Protein AF-A0A1W4XBX2-F1 (afdb_monomer_lite)

pLDDT: mean 80.45, std 12.52, range [39.44, 94.38]

Sequence (237 aa):
MTKNTGRGVALSKVYEGAVQSAMLCGAPIWGEGCKVKQGRSLLSAQRILAVKAAAAYRTVSTDAAVVLGRILPFDLLLQETAKRYRLLASRPRDNEINDVQLGNRQIERRFIMEDRTHPADLDNFRFHNWVRDAFEIVYYTDGSRQEDGRYHGETELHRVKFTLADNSSIFQCELVALRQALTHLQGQIGIITECSIVTDSLSVLSALRNMKQPTALQHETWELAVSLATQVNLRFH

Secondary structure (DSSP, 8-state):
-----HHHHHHHHHIIIIIHHHHHTTHHHHSTT--HHHHHHHHHHHHHHHHHHTT--TTS-HHHHHHHHTPPPHHHHHHHHHHHHHHHHS-SS--EETTEEPPTTSS-PBP--SS---TTTS----B-S-GGG--SSEEEE---SSS------S--S--------TT--HHHHHHHHHHHHHHHHHTTBTTBSEEEEEE--HHHHHHHT-TTS-BHHHHHHHHHHHHHHTTSEEEE-

Radius of gyration: 24.55 Å; chains: 1; bounding box: 48×41×66 Å

Foldseek 3Di:
DDPQPVQLVVLLVCCVPPVLCVLQVCLLPCVVVQDPVNLVVSLVVLQVSLCRSLVHDPPDDSVVSCVSSVHDRSNVSSVVSNLVCCCAPHDPPDCADPNDRDDPPPDFHKDDPPDPQDLVNLPQADADPDCPPWDPAEAEFAFDPDPDDDDDDDDDPDDDDDDDDNPDDSLRRRLVSLLVSLVVVVVCQVPAQEGEYEYPPPVLSVQLSDVPTHTPSSVVSNVSVVVVVVRHVYHYD

Structure (mmCIF, N/CA/C/O backbone):
data_AF-A0A1W4XBX2-F1
#
_entry.id   AF-A0A1W4XBX2-F1
#
loop_
_atom_site.group_PDB
_atom_site.id
_atom_site.type_symbol
_atom_site.label_atom_id
_atom_site.label_alt_id
_atom_site.label_comp_id
_atom_site.label_asym_id
_atom_site.label_entity_id
_atom_site.label_seq_id
_atom_site.pdbx_PDB_ins_code
_atom_site.Cartn_x
_atom_site.Cartn_y
_atom_site.Cartn_z
_atom_site.occupancy
_atom_site.B_iso_or_equiv
_atom_site.auth_seq_id
_atom_site.auth_comp_id
_atom_site.auth_asym_id
_atom_site.auth_atom_id
_atom_site.pdbx_PDB_model_num
ATOM 1 N N . MET A 1 1 ? 15.732 -23.305 -31.608 1.00 39.44 1 MET A N 1
ATOM 2 C CA . MET A 1 1 ? 15.475 -23.028 -30.177 1.00 39.44 1 MET A CA 1
ATOM 3 C C . MET A 1 1 ? 16.784 -23.162 -29.413 1.00 39.44 1 MET A C 1
ATOM 5 O O . MET A 1 1 ? 17.188 -24.269 -29.081 1.00 39.44 1 MET A O 1
ATOM 9 N N . THR A 1 2 ? 17.517 -22.068 -29.219 1.00 46.22 2 THR A N 1
ATOM 10 C CA . THR A 1 2 ? 18.761 -22.070 -28.438 1.00 46.22 2 THR A CA 1
ATOM 11 C C . THR A 1 2 ? 18.421 -22.074 -26.948 1.00 46.22 2 THR A C 1
ATOM 13 O O . THR A 1 2 ? 17.618 -21.270 -26.481 1.00 46.22 2 THR A O 1
ATOM 16 N N . LYS A 1 3 ? 19.000 -23.027 -26.206 1.00 49.62 3 LYS A N 1
ATOM 17 C CA . LYS A 1 3 ? 18.894 -23.124 -24.744 1.00 49.62 3 LYS A CA 1
ATOM 18 C C . LYS A 1 3 ? 19.294 -21.779 -24.134 1.00 49.62 3 LYS A C 1
ATOM 20 O O . LYS A 1 3 ? 20.424 -21.336 -24.329 1.00 49.62 3 LYS A O 1
ATOM 25 N N . ASN A 1 4 ? 18.381 -21.148 -23.399 1.00 52.28 4 ASN A N 1
ATOM 26 C CA . ASN A 1 4 ? 18.675 -19.942 -22.636 1.00 52.28 4 ASN A CA 1
ATOM 27 C C . ASN A 1 4 ? 19.671 -20.326 -21.528 1.00 52.28 4 ASN A C 1
ATOM 29 O O . ASN A 1 4 ? 19.305 -20.925 -20.520 1.00 52.28 4 ASN A O 1
ATOM 33 N N . THR A 1 5 ? 20.960 -20.124 -21.793 1.00 63.12 5 THR A N 1
ATOM 34 C CA . THR A 1 5 ? 22.048 -20.475 -20.872 1.00 63.12 5 THR A CA 1
ATOM 35 C C . THR A 1 5 ? 21.906 -19.662 -19.583 1.00 63.12 5 THR A C 1
ATOM 37 O O . THR A 1 5 ? 21.504 -18.501 -19.631 1.00 63.12 5 THR A O 1
ATOM 40 N N . GLY A 1 6 ? 22.258 -20.224 -18.418 1.00 76.00 6 GLY A N 1
ATOM 41 C CA . GLY A 1 6 ? 22.136 -19.529 -17.121 1.00 76.00 6 GLY A CA 1
ATOM 42 C C . GLY A 1 6 ? 22.798 -18.139 -17.077 1.00 76.00 6 GLY A C 1
ATOM 43 O O . GLY A 1 6 ? 22.383 -17.272 -16.312 1.00 76.00 6 GLY A O 1
ATOM 44 N N . ARG A 1 7 ? 23.762 -17.886 -17.972 1.00 80.69 7 ARG A N 1
ATOM 45 C CA . ARG A 1 7 ? 24.393 -16.580 -18.198 1.00 80.69 7 ARG A CA 1
ATOM 46 C C . ARG A 1 7 ? 23.424 -15.506 -18.710 1.00 80.69 7 ARG A C 1
ATOM 48 O O . ARG A 1 7 ? 23.522 -14.367 -18.264 1.00 80.69 7 ARG A O 1
ATOM 55 N N . GLY A 1 8 ? 22.515 -15.842 -19.626 1.00 83.50 8 GLY A N 1
ATOM 56 C CA . GLY A 1 8 ? 21.529 -14.898 -20.166 1.00 83.50 8 GLY A CA 1
ATOM 57 C C . GLY A 1 8 ? 20.546 -14.433 -19.092 1.00 83.50 8 GLY A C 1
ATOM 58 O O . GLY A 1 8 ? 20.329 -13.236 -18.917 1.00 83.50 8 GLY A O 1
ATOM 59 N N . VAL A 1 9 ? 20.059 -15.377 -18.281 1.00 85.00 9 VAL A N 1
ATOM 60 C CA . VAL A 1 9 ? 19.177 -15.100 -17.135 1.00 85.00 9 VAL A CA 1
ATOM 61 C C . VAL A 1 9 ? 19.877 -14.234 -16.084 1.00 85.00 9 VAL A C 1
ATOM 63 O O . VAL A 1 9 ? 19.290 -13.274 -15.590 1.00 85.00 9 VAL A O 1
ATOM 66 N N . ALA A 1 10 ? 21.141 -14.529 -15.762 1.00 87.50 10 ALA A N 1
ATOM 67 C CA . ALA A 1 10 ? 21.919 -13.714 -14.830 1.00 87.50 10 ALA A CA 1
ATOM 68 C C . ALA A 1 10 ? 22.100 -12.272 -15.336 1.00 87.50 10 ALA A C 1
ATOM 70 O O . ALA A 1 10 ? 21.962 -11.329 -14.562 1.00 87.50 10 ALA A O 1
ATOM 71 N N . LEU A 1 11 ? 22.356 -12.088 -16.635 1.00 87.12 11 LEU A N 1
ATOM 72 C CA . LEU A 1 11 ? 22.487 -10.760 -17.238 1.00 87.12 11 LEU A CA 1
ATOM 73 C C . LEU A 1 11 ? 21.173 -9.972 -17.227 1.00 87.12 11 LEU A C 1
ATOM 75 O O . LEU A 1 11 ? 21.218 -8.781 -16.929 1.00 87.12 11 LEU A O 1
ATOM 79 N N . SER A 1 12 ? 20.028 -10.614 -17.493 1.00 85.69 12 SER A N 1
ATOM 80 C CA . SER A 1 12 ? 18.712 -9.962 -17.365 1.00 85.69 12 SER A CA 1
ATOM 81 C C . SER A 1 12 ? 18.482 -9.481 -15.936 1.00 85.69 12 SER A C 1
ATOM 83 O O . SER A 1 12 ? 18.167 -8.317 -15.720 1.00 85.69 12 SER A O 1
ATOM 85 N N . LYS A 1 13 ? 18.778 -10.326 -14.939 1.00 87.81 13 LYS A N 1
ATOM 86 C CA . LYS A 1 13 ? 18.652 -9.949 -13.524 1.00 87.81 13 LYS A CA 1
ATOM 87 C C . LYS A 1 13 ? 19.566 -8.789 -13.126 1.00 87.81 13 LYS A C 1
ATOM 89 O O . LYS A 1 13 ? 19.147 -7.909 -12.381 1.00 87.81 13 LYS A O 1
ATOM 94 N N . VAL A 1 14 ? 20.810 -8.764 -13.611 1.00 87.81 14 VAL A N 1
ATOM 95 C CA . VAL A 1 14 ? 21.733 -7.639 -13.368 1.00 87.81 14 VAL A CA 1
ATOM 96 C C . VAL A 1 14 ? 21.230 -6.364 -14.047 1.00 87.81 14 VAL A C 1
ATOM 98 O O . VAL A 1 14 ? 21.327 -5.280 -13.468 1.00 87.81 14 VAL A O 1
ATOM 101 N N . TYR A 1 15 ? 20.678 -6.486 -15.257 1.00 88.62 15 TYR A N 1
ATOM 102 C CA . TYR A 1 15 ? 20.057 -5.364 -15.947 1.00 88.62 15 TYR A CA 1
ATOM 103 C C . TYR A 1 15 ? 18.885 -4.800 -15.136 1.00 88.62 15 TYR A C 1
ATOM 105 O O . TYR A 1 15 ? 18.911 -3.619 -14.803 1.00 88.62 15 TYR A O 1
ATOM 113 N N . GLU A 1 16 ? 17.925 -5.640 -14.754 1.00 87.06 16 GLU A N 1
ATOM 114 C CA . GLU A 1 16 ? 16.735 -5.257 -13.984 1.00 87.06 16 GLU A CA 1
ATOM 115 C C . GLU A 1 16 ? 17.092 -4.662 -12.611 1.00 87.06 16 GLU A C 1
ATOM 117 O O . GLU A 1 16 ? 16.542 -3.639 -12.209 1.00 87.06 16 GLU A O 1
ATOM 122 N N . GLY A 1 17 ? 18.043 -5.265 -11.892 1.00 86.38 17 GLY A N 1
ATOM 123 C CA . GLY A 1 17 ? 18.383 -4.847 -10.531 1.00 86.38 17 GLY A CA 1
ATOM 124 C C . GLY A 1 17 ? 19.233 -3.577 -10.451 1.00 86.38 17 GLY A C 1
ATOM 125 O O . GLY A 1 17 ? 18.988 -2.724 -9.601 1.00 86.38 17 GLY A O 1
ATOM 126 N N . ALA A 1 18 ? 20.243 -3.438 -11.315 1.00 88.00 18 ALA A N 1
ATOM 127 C CA . ALA A 1 18 ? 21.237 -2.366 -11.196 1.00 88.00 18 ALA A CA 1
ATOM 128 C C . ALA A 1 18 ? 21.132 -1.331 -12.318 1.00 88.00 18 ALA A C 1
ATOM 130 O O . ALA A 1 18 ? 21.044 -0.131 -12.059 1.00 88.00 18 ALA A O 1
ATOM 131 N N . VAL A 1 19 ? 21.141 -1.787 -13.573 1.00 87.19 19 VAL A N 1
ATOM 132 C CA . VAL A 1 19 ? 21.216 -0.888 -14.735 1.00 87.19 19 VAL A CA 1
ATOM 133 C C . VAL A 1 19 ? 19.910 -0.123 -14.907 1.00 87.19 19 VAL A C 1
ATOM 135 O O . VAL A 1 19 ? 19.926 1.096 -15.042 1.00 87.19 19 VAL A O 1
ATOM 138 N N . GLN A 1 20 ? 18.782 -0.825 -14.847 1.00 89.50 20 GLN A N 1
ATOM 139 C CA . GLN A 1 20 ? 17.451 -0.243 -14.931 1.00 89.50 20 GLN A CA 1
ATOM 140 C C . GLN A 1 20 ? 17.209 0.744 -13.783 1.00 89.50 20 GLN A C 1
ATOM 142 O O . GLN A 1 20 ? 16.770 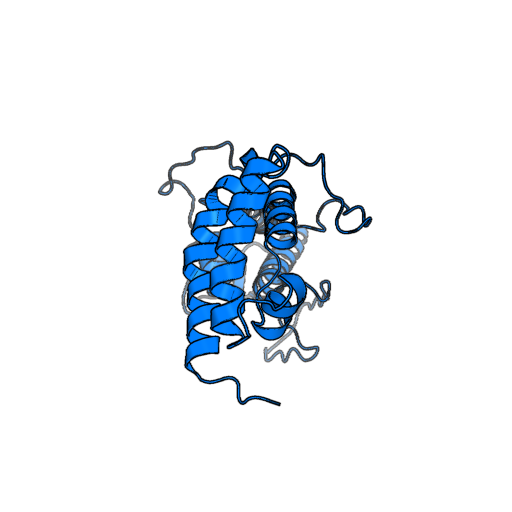1.862 -14.033 1.00 89.50 20 GLN A O 1
ATOM 147 N N . SER A 1 21 ? 17.568 0.383 -12.547 1.00 87.00 21 SER A N 1
ATOM 148 C CA . SER A 1 21 ? 17.471 1.282 -11.387 1.00 87.00 21 SER A CA 1
ATOM 149 C C . SER A 1 21 ? 18.270 2.579 -11.591 1.00 87.00 21 SER A C 1
ATOM 151 O O . SER A 1 21 ? 17.737 3.677 -11.422 1.00 87.00 21 SER A O 1
ATOM 153 N N . ALA A 1 22 ? 19.520 2.475 -12.058 1.00 86.88 22 ALA A N 1
ATOM 154 C CA . ALA A 1 22 ? 20.357 3.639 -12.349 1.00 86.88 22 ALA A CA 1
ATOM 155 C C . ALA A 1 22 ? 19.804 4.497 -13.498 1.00 86.88 22 ALA A C 1
ATOM 157 O O . ALA A 1 22 ? 19.839 5.723 -13.426 1.00 86.88 22 ALA A O 1
ATOM 158 N N . MET A 1 23 ? 19.274 3.867 -14.551 1.00 86.06 23 MET A N 1
ATOM 159 C CA . MET A 1 23 ? 18.678 4.582 -15.679 1.00 86.06 23 MET A CA 1
ATOM 160 C C . MET A 1 23 ? 17.366 5.278 -15.309 1.00 86.06 23 MET A C 1
ATOM 162 O O . MET A 1 23 ? 17.057 6.292 -15.919 1.00 86.06 23 MET A O 1
ATOM 166 N N . LEU A 1 24 ? 16.595 4.755 -14.350 1.00 89.00 24 LEU A N 1
ATOM 167 C CA . LEU A 1 24 ? 15.251 5.241 -14.008 1.00 89.00 24 LEU A CA 1
ATOM 168 C C . LEU A 1 24 ? 15.195 6.113 -12.747 1.00 89.00 24 LEU A C 1
ATOM 170 O O . LEU A 1 24 ? 14.130 6.638 -12.430 1.00 89.00 24 LEU A O 1
ATOM 174 N N . CYS A 1 25 ? 16.306 6.322 -12.037 1.00 85.19 25 CYS A N 1
ATOM 175 C CA . CYS A 1 25 ? 16.315 7.026 -10.746 1.00 85.19 25 CYS A CA 1
ATOM 176 C C . CYS A 1 25 ? 15.715 8.446 -10.791 1.00 85.19 25 CYS A C 1
ATOM 178 O O . CYS A 1 25 ? 15.168 8.918 -9.799 1.00 85.19 25 CYS A O 1
ATOM 180 N N . GLY A 1 26 ? 15.775 9.114 -11.946 1.00 83.00 26 GLY A N 1
ATOM 181 C CA . GLY A 1 26 ? 15.166 10.428 -12.177 1.00 83.00 26 GLY A CA 1
ATOM 182 C C . GLY A 1 26 ? 13.995 10.419 -13.161 1.00 83.00 26 GLY A C 1
ATOM 183 O O . GLY A 1 26 ? 13.548 11.495 -13.555 1.00 83.00 26 GLY A O 1
ATOM 184 N N . ALA A 1 27 ? 13.517 9.242 -13.579 1.00 86.88 27 ALA A N 1
ATOM 185 C CA . ALA A 1 27 ? 12.453 9.087 -14.574 1.00 86.88 27 ALA A CA 1
ATOM 186 C C . ALA A 1 27 ? 11.242 10.014 -14.344 1.00 86.88 27 ALA A C 1
ATOM 188 O O . ALA A 1 27 ? 10.780 10.609 -15.317 1.00 86.88 27 ALA A O 1
ATOM 189 N N . PRO A 1 28 ? 10.762 10.240 -13.102 1.00 83.69 28 PRO A N 1
ATOM 190 C CA . PRO A 1 28 ? 9.638 11.146 -12.868 1.00 83.69 28 PRO A CA 1
ATOM 191 C C . PRO A 1 28 ? 9.901 12.619 -13.201 1.00 83.69 28 PRO A C 1
ATOM 193 O O . PRO A 1 28 ? 8.955 13.372 -13.397 1.00 83.69 28 PRO A O 1
ATOM 196 N N . ILE A 1 29 ? 11.166 13.041 -13.234 1.00 82.56 29 ILE A N 1
ATOM 197 C CA . ILE A 1 29 ? 11.563 14.439 -13.439 1.00 82.56 29 ILE A CA 1
ATOM 198 C C . ILE A 1 29 ? 11.853 14.699 -14.917 1.00 82.56 29 ILE A C 1
ATOM 200 O O . ILE A 1 29 ? 11.406 15.697 -15.474 1.00 82.56 29 ILE A O 1
ATOM 204 N N . TRP A 1 30 ? 12.624 13.819 -15.561 1.00 83.25 30 TRP A N 1
ATOM 205 C CA . TRP A 1 30 ? 13.083 14.033 -16.937 1.00 83.25 30 TRP A CA 1
ATOM 206 C C . TRP A 1 30 ? 12.357 13.174 -17.976 1.00 83.25 30 TRP A C 1
ATOM 208 O O . TRP A 1 30 ? 12.578 13.387 -19.164 1.00 83.25 30 TRP A O 1
ATOM 218 N N . GLY A 1 31 ? 11.494 12.235 -17.573 1.00 80.62 31 GLY A N 1
ATOM 219 C CA . GLY A 1 31 ? 10.815 11.311 -18.488 1.00 80.62 31 GLY A CA 1
ATOM 220 C C . GLY A 1 31 ? 9.948 12.011 -19.535 1.00 80.62 31 GLY A C 1
ATOM 221 O O . GLY A 1 31 ? 10.064 11.700 -20.717 1.00 80.62 31 GLY A O 1
ATOM 222 N N . GLU A 1 32 ? 9.163 13.016 -19.133 1.00 73.94 32 GLU A N 1
ATOM 223 C CA . GLU A 1 32 ? 8.345 13.830 -20.052 1.00 73.94 32 GLU A CA 1
ATOM 224 C C . GLU A 1 32 ? 9.193 14.784 -20.917 1.00 73.94 32 GLU A C 1
ATOM 226 O O . GLU A 1 32 ? 8.816 15.125 -22.034 1.00 73.94 32 GLU A O 1
ATOM 231 N N . GLY A 1 33 ? 10.370 15.190 -20.426 1.00 71.81 33 GLY A N 1
ATOM 232 C CA . GLY A 1 33 ? 11.291 16.111 -21.104 1.00 71.81 33 GLY A CA 1
ATOM 233 C C . GLY A 1 33 ? 12.443 15.430 -21.850 1.00 71.81 33 GLY A C 1
ATOM 234 O O . GLY A 1 33 ? 13.390 16.104 -22.272 1.00 71.81 33 GLY A O 1
ATOM 235 N N . CYS A 1 34 ? 12.420 14.100 -21.976 1.00 75.31 34 CYS A N 1
ATOM 236 C CA . CYS A 1 34 ? 13.526 13.333 -22.531 1.00 75.31 34 CYS A CA 1
ATOM 237 C C . CYS A 1 34 ? 13.690 13.656 -24.022 1.00 75.31 34 CYS A C 1
ATOM 239 O O . CYS A 1 34 ? 12.874 13.259 -24.854 1.00 75.31 34 CYS A O 1
ATOM 241 N N . LYS A 1 35 ? 14.753 14.385 -24.395 1.00 72.94 35 LYS A N 1
ATOM 242 C CA . LYS A 1 35 ? 14.999 14.674 -25.815 1.00 72.94 35 LYS A CA 1
ATOM 243 C C . LYS A 1 35 ? 15.467 13.404 -26.529 1.00 72.94 35 LYS A C 1
ATOM 245 O O . LYS A 1 35 ? 16.134 12.539 -25.958 1.00 72.94 35 LYS A O 1
ATOM 250 N N . VAL A 1 36 ? 15.202 13.350 -27.834 1.00 71.25 36 VAL A N 1
ATOM 251 C CA . VAL A 1 36 ? 15.516 12.214 -28.722 1.00 71.25 36 VAL A CA 1
ATOM 252 C C . VAL A 1 36 ? 16.963 11.714 -28.573 1.00 71.25 36 VAL A C 1
ATOM 254 O O . VA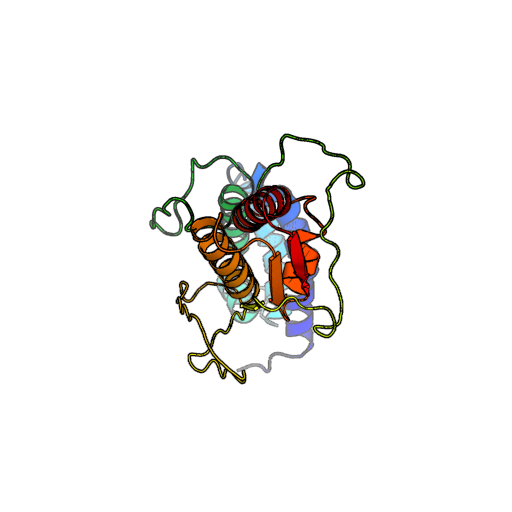L A 1 36 ? 17.220 10.514 -28.649 1.00 71.25 36 VAL A O 1
ATOM 257 N N . LYS A 1 37 ? 17.927 12.613 -28.330 1.00 71.94 37 LYS A N 1
ATOM 258 C CA . LYS A 1 37 ? 19.345 12.255 -28.163 1.00 71.94 37 LYS A CA 1
ATOM 259 C C . LYS A 1 37 ? 19.606 11.453 -26.880 1.00 71.94 37 LYS A C 1
ATOM 261 O O . LYS A 1 37 ? 20.325 10.458 -26.941 1.00 71.94 37 LYS A O 1
ATOM 266 N N . GLN A 1 38 ? 19.033 11.861 -25.746 1.00 74.56 38 GLN A N 1
ATOM 267 C CA . GLN A 1 38 ? 19.158 11.139 -24.477 1.00 74.56 38 GLN A CA 1
ATOM 268 C C . GLN A 1 38 ? 18.491 9.762 -24.567 1.00 74.56 38 GLN A C 1
ATOM 270 O O . GLN A 1 38 ? 19.122 8.763 -24.223 1.00 74.56 38 GLN A O 1
ATOM 275 N N . GLY A 1 39 ? 17.278 9.693 -25.131 1.00 77.69 39 GLY A N 1
ATOM 276 C CA . GLY A 1 39 ? 16.563 8.430 -25.343 1.00 77.69 39 GLY A CA 1
ATOM 277 C C . GLY A 1 39 ? 17.357 7.432 -26.193 1.00 77.69 39 GLY A C 1
ATOM 278 O O . GLY A 1 39 ? 17.526 6.278 -25.807 1.00 77.69 39 GLY A O 1
ATOM 279 N N . ARG A 1 40 ? 17.967 7.887 -27.298 1.00 79.75 40 ARG A N 1
ATOM 280 C CA . ARG A 1 40 ? 18.828 7.037 -28.145 1.00 79.75 40 ARG A CA 1
ATOM 281 C C . ARG A 1 40 ? 20.050 6.489 -27.407 1.00 79.75 40 ARG A C 1
ATOM 283 O O . ARG A 1 40 ? 20.440 5.348 -27.645 1.00 79.75 40 ARG A O 1
ATOM 290 N N . SER A 1 41 ? 20.657 7.280 -26.522 1.00 82.56 41 SER A N 1
ATOM 291 C CA . SER A 1 41 ? 21.793 6.819 -25.716 1.00 82.56 41 SER A CA 1
ATOM 292 C C . SER A 1 41 ? 21.386 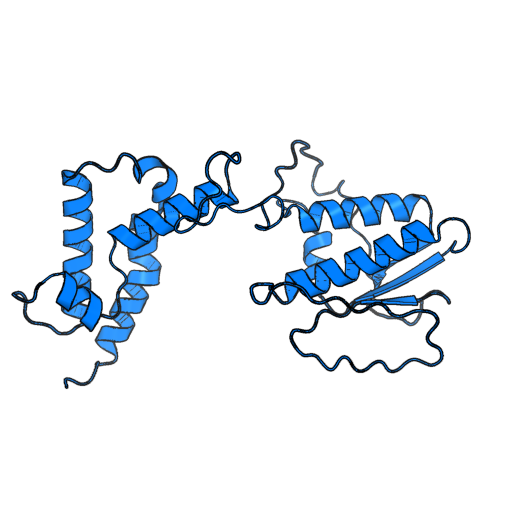5.711 -24.741 1.00 82.56 41 SER A C 1
ATOM 294 O O . SER A 1 41 ? 22.122 4.739 -24.573 1.00 82.56 41 SER A O 1
ATOM 296 N N . LEU A 1 42 ? 20.208 5.834 -24.126 1.00 83.25 42 LEU A N 1
ATOM 297 C CA . LEU A 1 42 ? 19.675 4.856 -23.174 1.00 83.25 42 LEU A CA 1
ATOM 298 C C . LEU A 1 42 ? 19.259 3.556 -23.880 1.00 83.25 42 LEU A C 1
ATOM 300 O O . LEU A 1 42 ? 19.645 2.470 -23.447 1.00 83.25 42 LEU A O 1
ATOM 304 N N . LEU A 1 43 ? 18.597 3.662 -25.035 1.00 86.25 43 LEU A N 1
ATOM 305 C CA . LEU A 1 43 ? 18.265 2.522 -25.897 1.00 86.25 43 LEU A CA 1
ATOM 306 C C . LEU A 1 43 ? 19.510 1.787 -26.411 1.00 86.25 43 LEU A C 1
ATOM 308 O O . LEU A 1 43 ? 19.541 0.557 -26.447 1.00 86.25 43 LEU A O 1
ATOM 312 N N . SER A 1 44 ? 20.566 2.523 -26.765 1.00 87.19 44 SER A N 1
ATOM 313 C CA . SER A 1 44 ? 21.859 1.940 -27.144 1.00 87.19 44 SER A CA 1
ATOM 314 C C . SER A 1 44 ? 22.461 1.109 -26.003 1.00 87.19 44 SER A C 1
ATOM 316 O O . SER A 1 44 ? 22.886 -0.030 -26.214 1.00 87.19 44 SER A O 1
ATOM 318 N N . ALA A 1 45 ? 22.434 1.634 -24.775 1.00 87.06 45 ALA A N 1
ATOM 319 C CA . ALA A 1 45 ? 22.926 0.922 -23.600 1.00 87.06 45 ALA A CA 1
ATOM 320 C C . ALA A 1 45 ? 22.090 -0.334 -23.288 1.00 87.06 45 ALA A C 1
ATOM 322 O O . ALA A 1 45 ? 22.659 -1.406 -23.062 1.00 87.06 45 ALA A O 1
ATOM 323 N N . GLN A 1 46 ? 20.756 -0.239 -23.351 1.00 90.62 46 GLN A N 1
ATOM 324 C CA . GLN A 1 46 ? 19.859 -1.389 -23.194 1.00 90.62 46 GLN A CA 1
ATOM 325 C C . GLN A 1 46 ? 20.134 -2.465 -24.255 1.00 90.62 46 GLN A C 1
ATOM 327 O O . GLN A 1 46 ? 20.250 -3.647 -23.926 1.00 90.62 46 GLN A O 1
ATOM 332 N N . ARG A 1 47 ? 20.313 -2.067 -25.521 1.00 91.88 47 ARG A N 1
ATOM 333 C CA . ARG A 1 47 ? 20.573 -2.983 -26.640 1.00 91.88 47 ARG A CA 1
ATOM 334 C C . ARG A 1 47 ? 21.801 -3.858 -26.404 1.00 91.88 47 ARG A C 1
ATOM 336 O O . ARG A 1 47 ? 21.754 -5.056 -26.682 1.00 91.88 47 ARG A O 1
ATOM 343 N N . ILE A 1 48 ? 22.897 -3.288 -25.900 1.00 91.25 48 ILE A N 1
ATOM 344 C CA . ILE A 1 48 ? 24.138 -4.040 -25.641 1.00 91.25 48 ILE A CA 1
ATOM 345 C C . ILE A 1 48 ? 23.875 -5.205 -24.681 1.00 91.25 48 ILE A C 1
ATOM 347 O O . ILE A 1 48 ? 24.403 -6.303 -24.875 1.00 91.25 48 ILE A O 1
ATOM 351 N N . LEU A 1 49 ? 23.061 -4.973 -23.653 1.00 90.06 49 LEU A N 1
ATOM 352 C CA . LEU A 1 49 ? 22.725 -5.982 -22.655 1.00 90.06 49 LEU A CA 1
ATOM 353 C C . LEU A 1 49 ? 21.684 -6.970 -23.180 1.00 90.06 49 LEU A C 1
ATOM 355 O O . LEU A 1 49 ? 21.868 -8.169 -22.996 1.00 90.06 49 LEU A O 1
ATOM 359 N N . ALA A 1 50 ? 20.681 -6.501 -23.923 1.00 91.94 50 ALA A N 1
ATOM 360 C CA . ALA A 1 50 ? 19.665 -7.346 -24.544 1.00 91.94 50 ALA A CA 1
ATOM 361 C C . ALA A 1 50 ? 20.261 -8.360 -25.531 1.00 91.94 50 ALA A C 1
ATOM 363 O O . ALA A 1 50 ? 19.974 -9.550 -25.443 1.00 91.94 50 ALA A O 1
ATOM 364 N N . VAL A 1 51 ? 21.174 -7.931 -26.412 1.00 94.38 51 VAL A N 1
ATOM 365 C CA . VAL A 1 51 ? 21.855 -8.834 -27.361 1.00 94.38 51 VAL A CA 1
ATOM 366 C C . VAL A 1 51 ? 22.665 -9.906 -26.624 1.00 94.38 51 VAL A C 1
ATOM 368 O O . VAL A 1 51 ? 22.658 -11.072 -27.022 1.00 94.38 51 VAL A O 1
ATOM 371 N N . LYS A 1 52 ? 23.340 -9.535 -25.527 1.00 92.00 52 LYS A N 1
ATOM 372 C CA . LYS A 1 52 ? 24.107 -10.478 -24.699 1.00 92.00 52 LYS A CA 1
ATOM 373 C C . LYS A 1 52 ? 23.202 -11.442 -23.930 1.00 92.00 52 LYS A C 1
ATOM 375 O O . LYS A 1 52 ? 23.522 -12.626 -23.871 1.00 92.00 52 LYS A O 1
ATOM 380 N N . ALA A 1 53 ? 22.101 -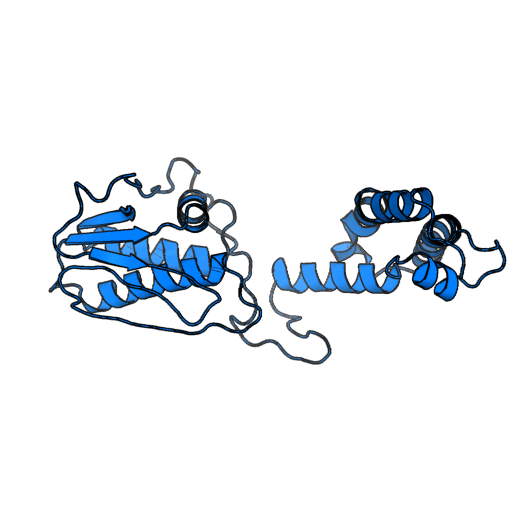10.952 -23.362 1.00 90.25 53 ALA A N 1
ATOM 381 C CA . ALA A 1 53 ? 21.127 -11.765 -22.638 1.00 90.25 53 ALA A CA 1
ATOM 382 C C . ALA A 1 53 ? 20.449 -12.783 -23.568 1.00 90.25 53 ALA A C 1
ATOM 384 O O . ALA A 1 53 ? 20.348 -13.956 -23.221 1.00 90.25 53 ALA A O 1
ATOM 385 N N . ALA A 1 54 ? 20.089 -12.357 -24.781 1.00 91.12 54 ALA A N 1
ATOM 386 C CA . ALA A 1 54 ? 19.495 -13.197 -25.818 1.00 91.12 54 ALA A CA 1
ATOM 387 C C . ALA A 1 54 ? 20.483 -14.169 -26.492 1.00 91.12 54 ALA A C 1
ATOM 389 O O . ALA A 1 54 ? 20.060 -15.011 -27.283 1.00 91.12 54 ALA A O 1
ATOM 390 N N . ALA A 1 55 ? 21.794 -14.023 -26.247 1.00 92.19 55 ALA A N 1
ATOM 391 C CA . ALA A 1 55 ? 22.855 -14.672 -27.024 1.00 92.19 55 ALA A CA 1
ATOM 392 C C . ALA A 1 55 ? 22.660 -14.511 -28.551 1.00 92.19 55 ALA A C 1
ATOM 394 O O . ALA A 1 55 ? 22.906 -15.435 -29.327 1.00 92.19 55 ALA A O 1
ATOM 395 N N . ALA A 1 56 ? 22.185 -13.335 -28.975 1.00 91.31 56 ALA A N 1
ATOM 396 C CA . ALA A 1 56 ? 21.828 -13.047 -30.359 1.00 91.31 56 ALA A CA 1
ATOM 397 C C . ALA A 1 56 ? 23.002 -12.452 -31.154 1.00 91.31 56 ALA A C 1
ATOM 399 O O . ALA A 1 56 ? 23.973 -11.931 -30.598 1.00 91.31 56 ALA A O 1
ATOM 400 N N . TYR A 1 57 ? 22.900 -12.487 -32.485 1.00 93.38 57 TYR A N 1
ATOM 401 C CA . TYR A 1 57 ? 23.854 -11.806 -33.360 1.00 93.38 57 TYR A CA 1
ATOM 402 C C . TYR A 1 57 ? 23.797 -10.284 -33.177 1.00 93.38 57 TYR A C 1
ATOM 404 O O . TYR A 1 57 ? 22.749 -9.703 -32.901 1.00 93.38 57 TYR A O 1
ATOM 412 N N . ARG A 1 58 ? 24.928 -9.605 -33.415 1.00 89.50 58 ARG A N 1
ATOM 413 C CA . ARG A 1 58 ? 25.024 -8.135 -33.312 1.00 89.50 58 ARG A CA 1
ATOM 414 C C . ARG A 1 58 ? 24.087 -7.390 -34.271 1.00 89.50 58 ARG A C 1
ATOM 416 O O . ARG A 1 58 ? 23.763 -6.234 -34.007 1.00 89.50 58 ARG A O 1
ATOM 423 N N . THR A 1 59 ? 23.673 -8.036 -35.360 1.00 93.69 59 THR A N 1
ATOM 424 C CA . THR A 1 59 ? 22.787 -7.495 -36.403 1.00 93.69 59 THR A CA 1
ATOM 425 C C . THR A 1 59 ? 21.301 -7.639 -36.083 1.00 93.69 59 THR A C 1
ATOM 427 O O . THR A 1 59 ? 20.483 -7.072 -36.798 1.00 93.69 59 THR A O 1
ATOM 430 N N . VAL A 1 60 ? 20.928 -8.363 -35.020 1.00 94.19 60 VAL A N 1
ATOM 431 C CA . VAL A 1 60 ? 19.517 -8.537 -34.642 1.00 94.19 60 VAL A CA 1
ATOM 432 C C . VAL A 1 60 ? 18.899 -7.180 -34.286 1.00 94.19 60 VAL A C 1
ATOM 434 O O . VAL A 1 60 ? 19.574 -6.339 -33.688 1.00 94.19 60 VAL A O 1
ATOM 437 N N . SER A 1 61 ? 17.638 -6.927 -34.641 1.00 92.94 61 SER A N 1
ATOM 438 C CA . SER A 1 61 ? 16.971 -5.665 -34.279 1.00 92.94 61 SER A CA 1
ATOM 439 C C . SER A 1 61 ? 16.879 -5.499 -32.756 1.00 92.94 61 SER A C 1
ATOM 441 O O . SER A 1 61 ? 16.969 -6.470 -32.006 1.00 92.94 61 SER A O 1
ATOM 443 N N . THR A 1 62 ? 16.767 -4.262 -32.264 1.00 90.12 62 THR A N 1
ATOM 444 C CA . THR A 1 62 ? 16.693 -4.020 -30.809 1.00 90.12 62 THR A CA 1
ATOM 445 C C . THR A 1 62 ? 15.453 -4.674 -30.217 1.00 90.12 62 THR A C 1
ATOM 447 O O . THR A 1 62 ? 15.571 -5.376 -29.219 1.00 90.12 62 THR A O 1
ATOM 450 N N . ASP A 1 63 ? 14.317 -4.554 -30.897 1.00 90.88 63 ASP A N 1
ATOM 451 C CA . ASP A 1 63 ? 13.048 -5.145 -30.470 1.00 90.88 63 ASP A CA 1
ATOM 452 C C . ASP A 1 63 ? 13.161 -6.668 -30.340 1.00 90.88 63 ASP A C 1
ATOM 454 O O . ASP A 1 63 ? 12.804 -7.237 -29.310 1.00 90.88 63 ASP A O 1
ATOM 458 N N . ALA A 1 64 ? 13.770 -7.334 -31.330 1.00 92.88 64 ALA A N 1
ATOM 459 C CA . ALA A 1 64 ? 14.009 -8.773 -31.266 1.00 92.88 64 ALA A CA 1
ATOM 460 C C . ALA A 1 64 ? 14.968 -9.146 -30.125 1.00 92.88 64 ALA A C 1
ATOM 462 O O . ALA A 1 64 ? 14.737 -10.131 -29.428 1.00 92.88 64 ALA A O 1
ATOM 463 N N . ALA A 1 65 ? 16.032 -8.366 -29.903 1.00 93.06 65 ALA A N 1
ATOM 464 C CA . ALA A 1 65 ? 16.986 -8.621 -28.823 1.00 93.06 65 ALA A CA 1
ATOM 465 C C . ALA A 1 65 ? 16.333 -8.518 -27.439 1.00 93.06 65 ALA A C 1
ATOM 467 O O . ALA A 1 65 ? 16.614 -9.334 -26.567 1.00 93.06 65 ALA A O 1
ATOM 468 N N . VAL A 1 66 ? 15.472 -7.521 -27.240 1.00 92.06 66 VAL A N 1
ATOM 469 C CA . VAL A 1 66 ? 14.786 -7.255 -25.972 1.00 92.06 66 VAL A CA 1
ATOM 470 C C . VAL A 1 66 ? 13.757 -8.354 -25.682 1.00 92.06 66 VAL A C 1
ATOM 472 O O . VAL A 1 66 ? 13.778 -8.929 -24.593 1.00 92.06 66 VAL A O 1
ATOM 475 N N . VAL A 1 67 ? 12.969 -8.758 -26.686 1.00 91.88 67 VAL A N 1
ATOM 476 C CA . VAL A 1 67 ? 12.020 -9.882 -26.579 1.00 91.88 67 VAL A CA 1
ATOM 477 C C . VAL A 1 67 ? 12.739 -11.203 -26.286 1.00 91.88 67 VAL A C 1
ATOM 479 O O . VAL A 1 67 ? 12.383 -11.910 -25.342 1.00 91.88 67 VAL A O 1
ATOM 482 N N . LEU A 1 68 ? 13.785 -11.537 -27.050 1.00 91.06 68 LEU A N 1
ATOM 483 C CA . LEU A 1 68 ? 14.555 -12.772 -26.847 1.00 91.06 68 LEU A CA 1
ATOM 484 C C . LEU A 1 68 ? 15.326 -12.765 -25.520 1.00 91.06 68 LEU A C 1
ATOM 486 O O . LEU A 1 68 ? 15.490 -13.812 -24.893 1.00 91.06 68 LEU A O 1
ATOM 490 N N . GLY A 1 69 ? 15.782 -11.589 -25.089 1.00 88.44 69 GLY A N 1
ATOM 491 C CA . GLY A 1 69 ? 16.483 -11.372 -23.829 1.00 88.44 69 GLY A CA 1
ATOM 492 C C . GLY A 1 69 ? 15.566 -11.335 -22.608 1.00 88.44 69 GLY A C 1
ATOM 493 O O . GLY A 1 69 ? 16.086 -11.348 -21.498 1.00 88.44 69 GLY A O 1
ATOM 494 N N . ARG A 1 70 ? 14.235 -11.327 -22.801 1.00 89.94 70 ARG A N 1
ATOM 495 C CA . ARG A 1 70 ? 13.217 -11.155 -21.746 1.00 89.94 70 ARG A CA 1
ATOM 496 C C . ARG A 1 70 ? 13.392 -9.866 -20.941 1.00 89.94 70 ARG A C 1
ATOM 498 O O . ARG A 1 70 ? 13.099 -9.829 -19.753 1.00 89.94 70 ARG A O 1
ATOM 505 N N . ILE A 1 71 ? 13.862 -8.819 -21.605 1.00 89.81 71 ILE A N 1
ATOM 506 C CA . ILE A 1 71 ? 14.030 -7.490 -21.025 1.00 89.81 71 ILE A CA 1
ATOM 507 C C . ILE A 1 71 ? 12.811 -6.649 -21.425 1.00 89.81 71 ILE A C 1
ATOM 509 O O . ILE A 1 71 ? 12.289 -6.825 -22.522 1.00 89.81 71 ILE A O 1
ATOM 513 N N . LEU A 1 72 ? 12.331 -5.745 -20.567 1.00 88.62 72 LEU A N 1
ATOM 514 C CA . LEU A 1 72 ? 11.272 -4.803 -20.953 1.00 88.62 72 LEU A CA 1
ATOM 515 C C . LEU A 1 72 ? 11.889 -3.597 -21.688 1.00 88.62 72 LEU A C 1
ATOM 517 O O . LEU A 1 72 ? 12.882 -3.059 -21.195 1.00 88.62 72 LEU A O 1
ATOM 521 N N . PRO A 1 73 ? 11.351 -3.146 -22.840 1.00 88.75 73 PRO A N 1
ATOM 522 C CA . PRO A 1 73 ? 11.842 -1.958 -23.535 1.00 88.75 73 PRO A CA 1
ATOM 523 C C . PRO A 1 73 ? 11.928 -0.736 -22.617 1.00 88.75 73 PRO A C 1
ATOM 525 O O . PRO A 1 73 ? 11.026 -0.473 -21.820 1.00 88.75 73 PRO A O 1
ATOM 528 N N . PHE A 1 74 ? 13.021 0.017 -22.736 1.00 87.19 74 PHE A N 1
ATOM 529 C CA . PHE A 1 74 ? 13.307 1.142 -21.848 1.00 87.19 74 PHE A CA 1
ATOM 530 C C . PHE A 1 74 ? 12.230 2.231 -21.905 1.00 87.19 74 PHE A C 1
ATOM 532 O O . PHE A 1 74 ? 11.892 2.825 -20.886 1.00 87.19 74 PHE A O 1
ATOM 539 N N . ASP A 1 75 ? 11.668 2.464 -23.085 1.00 84.31 75 ASP A N 1
ATOM 540 C CA . ASP A 1 75 ? 10.656 3.494 -23.323 1.00 84.31 75 ASP A CA 1
ATOM 541 C C . ASP A 1 75 ? 9.396 3.226 -22.490 1.00 84.31 75 ASP A C 1
ATOM 543 O O . ASP A 1 75 ? 8.855 4.131 -21.854 1.00 84.31 75 ASP A O 1
ATOM 547 N N . LEU A 1 76 ? 8.983 1.955 -22.431 1.00 86.88 76 LEU A N 1
ATOM 548 C CA . LEU A 1 76 ? 7.848 1.501 -21.630 1.00 86.88 76 LEU A CA 1
ATOM 549 C C . LEU A 1 76 ? 8.157 1.599 -20.136 1.00 86.88 76 LEU A C 1
ATOM 551 O O . LEU A 1 76 ? 7.342 2.119 -19.381 1.00 86.88 76 LEU A O 1
ATOM 555 N N . LEU A 1 77 ? 9.357 1.180 -19.720 1.00 89.00 77 LEU A N 1
ATOM 556 C CA . LEU A 1 77 ? 9.814 1.306 -18.332 1.00 89.00 77 LEU A CA 1
ATOM 557 C C . LEU A 1 77 ? 9.826 2.761 -17.852 1.00 89.00 77 LEU A C 1
ATOM 559 O O . LEU A 1 77 ? 9.446 3.056 -16.718 1.00 89.00 77 LEU A O 1
ATOM 563 N N . LEU A 1 78 ? 10.271 3.677 -18.711 1.00 87.62 78 LEU A N 1
ATOM 564 C CA . LEU A 1 78 ? 10.313 5.103 -18.424 1.00 87.62 78 LEU A CA 1
ATOM 565 C C . LEU A 1 78 ? 8.903 5.670 -18.241 1.00 87.62 78 LEU A C 1
ATOM 567 O O . LEU A 1 78 ? 8.644 6.350 -17.245 1.00 87.62 78 LEU A O 1
ATOM 571 N N . GLN A 1 79 ? 7.995 5.362 -19.172 1.00 84.62 79 GLN A N 1
ATOM 572 C CA . GLN A 1 79 ? 6.593 5.775 -19.099 1.00 84.62 79 GLN A CA 1
ATOM 573 C C . GLN A 1 79 ? 5.908 5.215 -17.850 1.00 84.62 79 GLN A C 1
ATOM 575 O O . GLN A 1 79 ? 5.293 5.974 -17.101 1.00 84.62 79 GLN A O 1
ATOM 580 N N . GLU A 1 80 ? 6.063 3.917 -17.585 1.00 86.81 80 GLU A N 1
ATOM 581 C CA . GLU A 1 80 ? 5.515 3.247 -16.406 1.00 86.81 80 GLU A CA 1
ATOM 582 C C . GLU A 1 80 ? 6.031 3.892 -15.117 1.00 86.81 80 GLU A C 1
ATOM 584 O O . GLU A 1 80 ? 5.239 4.261 -14.252 1.00 86.81 80 GLU A O 1
ATOM 589 N N . THR A 1 81 ? 7.345 4.093 -14.995 1.00 87.25 81 THR A N 1
ATOM 590 C CA . THR A 1 81 ? 7.964 4.641 -13.778 1.00 87.25 81 THR A CA 1
ATOM 591 C C . THR A 1 81 ? 7.523 6.080 -13.521 1.00 87.25 81 THR A C 1
ATOM 593 O O . THR A 1 81 ? 7.148 6.424 -12.397 1.00 87.25 81 THR A O 1
ATOM 596 N N . ALA A 1 82 ? 7.528 6.925 -14.556 1.00 84.81 82 ALA A N 1
ATOM 597 C CA . ALA A 1 82 ? 7.083 8.310 -14.444 1.00 84.81 82 ALA A CA 1
ATOM 598 C C . ALA A 1 82 ? 5.587 8.392 -14.102 1.00 84.81 82 ALA A C 1
ATOM 600 O O . ALA A 1 82 ? 5.183 9.169 -13.236 1.00 84.81 82 ALA A O 1
ATOM 601 N N . LYS A 1 83 ? 4.756 7.558 -14.736 1.00 82.00 83 LYS A N 1
ATOM 602 C CA . LYS A 1 83 ? 3.314 7.483 -14.474 1.00 82.00 83 LYS A CA 1
ATOM 603 C C . LYS A 1 83 ? 3.020 6.977 -13.062 1.00 82.00 83 LYS A C 1
ATOM 605 O O . LYS A 1 83 ? 2.284 7.628 -12.327 1.00 82.00 83 LYS A O 1
ATOM 610 N N . ARG A 1 84 ? 3.670 5.893 -12.631 1.00 82.69 84 ARG A N 1
ATOM 611 C CA . ARG A 1 84 ? 3.571 5.346 -11.271 1.00 82.69 84 ARG A CA 1
ATOM 612 C C . ARG A 1 84 ? 3.946 6.383 -10.215 1.00 82.69 84 ARG A C 1
ATOM 614 O O . ARG A 1 84 ? 3.241 6.511 -9.219 1.00 82.69 84 ARG A O 1
ATOM 621 N N . TYR A 1 85 ? 5.018 7.146 -10.425 1.00 80.75 85 TYR A N 1
ATOM 622 C CA . TYR A 1 85 ? 5.386 8.216 -9.498 1.00 80.75 85 TYR A CA 1
ATOM 623 C C . TYR A 1 85 ? 4.321 9.315 -9.439 1.00 80.75 85 TYR A C 1
ATOM 625 O O . TYR A 1 85 ? 3.912 9.695 -8.346 1.00 80.75 85 TYR A O 1
ATOM 633 N N . ARG A 1 86 ? 3.830 9.800 -10.588 1.00 78.00 86 ARG A N 1
ATOM 634 C CA . ARG A 1 86 ? 2.788 10.841 -10.632 1.00 78.00 86 ARG A CA 1
ATOM 635 C C . ARG A 1 86 ? 1.509 10.401 -9.912 1.00 78.00 86 ARG A C 1
ATOM 637 O O . ARG A 1 86 ? 0.966 11.180 -9.138 1.00 78.00 86 ARG A O 1
ATOM 644 N N . LEU A 1 87 ? 1.107 9.140 -10.082 1.00 78.19 87 LEU A N 1
ATOM 645 C CA . LEU A 1 87 ? -0.066 8.550 -9.428 1.00 78.19 87 LEU A CA 1
ATOM 646 C C . LEU A 1 87 ? 0.077 8.417 -7.901 1.00 78.19 87 LEU A C 1
ATOM 648 O O . LEU A 1 87 ? -0.910 8.581 -7.179 1.00 78.19 87 LEU A O 1
ATOM 652 N N . LEU A 1 88 ? 1.280 8.088 -7.411 1.00 75.94 88 LEU A N 1
ATOM 653 C CA . LEU A 1 88 ? 1.522 7.744 -6.001 1.00 75.94 88 LEU A CA 1
ATOM 654 C C . LEU A 1 88 ? 2.082 8.896 -5.151 1.00 75.94 88 LEU A C 1
ATOM 656 O O . LEU A 1 88 ? 1.843 8.920 -3.944 1.00 75.94 88 LEU A O 1
ATOM 660 N N . ALA A 1 89 ? 2.847 9.816 -5.748 1.00 71.06 89 ALA A N 1
ATOM 661 C CA . ALA A 1 89 ? 3.664 10.805 -5.039 1.00 71.06 89 ALA A CA 1
ATOM 662 C C . ALA A 1 89 ? 3.254 12.270 -5.277 1.00 71.06 89 ALA A C 1
ATOM 664 O O . ALA A 1 89 ? 3.846 13.164 -4.674 1.00 71.06 89 ALA A O 1
ATOM 665 N N . SER A 1 90 ? 2.307 12.578 -6.172 1.00 55.38 90 SER A N 1
ATOM 666 C CA . SER A 1 90 ? 1.989 13.967 -6.544 1.00 55.38 90 SER A CA 1
ATOM 667 C C . SER A 1 90 ? 0.494 14.220 -6.770 1.00 55.38 90 SER A C 1
ATOM 669 O O . SER A 1 90 ? -0.291 13.306 -6.992 1.00 55.38 90 SER A O 1
ATOM 671 N N . ARG A 1 91 ? 0.104 15.498 -6.637 1.00 56.94 91 ARG A N 1
ATOM 672 C CA . ARG A 1 91 ? -1.278 16.010 -6.668 1.00 56.94 91 ARG A CA 1
ATOM 673 C C . ARG A 1 91 ? -2.088 15.483 -7.876 1.00 56.94 91 ARG A C 1
ATOM 675 O O . ARG A 1 91 ? -1.547 15.417 -8.980 1.00 56.94 91 ARG A O 1
ATOM 682 N N . PRO A 1 92 ? -3.390 15.195 -7.693 1.00 52.44 92 PRO A N 1
ATOM 683 C CA . PRO A 1 92 ? -4.216 14.352 -8.562 1.00 52.44 92 PRO A CA 1
ATOM 684 C C . PRO A 1 92 ? -4.694 15.083 -9.819 1.00 52.44 92 PRO A C 1
ATOM 686 O O . PRO A 1 92 ? -5.875 15.388 -9.962 1.00 52.44 92 PRO A O 1
ATOM 689 N N . ARG A 1 93 ? -3.775 15.416 -10.725 1.00 54.56 93 ARG A N 1
ATOM 690 C CA . ARG A 1 93 ? -4.162 15.858 -12.073 1.00 54.56 93 ARG A CA 1
ATOM 691 C C . ARG A 1 93 ? -4.159 14.725 -13.088 1.00 54.56 93 ARG A C 1
ATOM 693 O O . ARG A 1 93 ? -4.868 14.831 -14.076 1.00 54.56 93 ARG A O 1
ATOM 700 N N . ASP A 1 94 ? -3.424 13.651 -12.815 1.00 61.38 94 ASP A N 1
ATOM 701 C CA . ASP A 1 94 ? -3.282 12.521 -13.725 1.00 61.38 94 ASP A CA 1
ATOM 702 C C . ASP A 1 94 ? -3.697 11.236 -12.994 1.00 61.38 94 ASP A C 1
ATOM 704 O O . ASP A 1 94 ? -2.906 10.630 -12.273 1.00 61.38 94 ASP A O 1
ATOM 708 N N . ASN A 1 95 ? -4.986 10.893 -13.088 1.00 68.81 95 ASN A N 1
ATOM 709 C CA . ASN A 1 95 ? -5.554 9.654 -12.537 1.00 68.81 95 ASN A CA 1
ATOM 710 C C . ASN A 1 95 ? -5.846 8.635 -13.647 1.00 68.81 95 ASN A C 1
ATOM 712 O O . ASN A 1 95 ? -6.548 7.657 -13.412 1.00 68.81 95 ASN A O 1
ATOM 716 N N . GLU A 1 96 ? -5.371 8.871 -14.861 1.00 73.12 96 GLU A N 1
ATOM 717 C CA . GLU A 1 96 ? -5.699 8.029 -15.997 1.00 73.12 96 GLU A CA 1
ATOM 718 C C . GLU A 1 96 ? -4.673 6.898 -16.114 1.00 73.12 96 GLU A C 1
ATOM 720 O O . GLU A 1 96 ? -3.472 7.153 -16.180 1.00 73.12 96 GLU A O 1
ATOM 725 N N . ILE A 1 97 ? -5.100 5.637 -16.167 1.00 72.62 97 ILE A N 1
ATOM 726 C CA . ILE A 1 97 ? -4.246 4.488 -16.503 1.00 72.62 97 ILE A CA 1
ATOM 727 C C . ILE A 1 97 ? -4.833 3.805 -17.731 1.00 72.62 97 ILE A C 1
ATOM 729 O O . ILE A 1 97 ? -5.910 3.238 -17.640 1.00 72.62 97 ILE A O 1
ATOM 733 N N . ASN A 1 98 ? -4.107 3.818 -18.854 1.00 71.81 98 ASN A N 1
ATOM 734 C CA . ASN A 1 98 ? -4.543 3.219 -20.122 1.00 71.81 98 ASN A CA 1
ATOM 735 C C . ASN A 1 98 ? -5.975 3.643 -20.504 1.00 71.81 98 ASN A C 1
ATOM 737 O O . ASN A 1 98 ? -6.842 2.783 -20.630 1.00 71.81 98 ASN A O 1
ATOM 741 N N . ASP A 1 99 ? -6.236 4.954 -20.576 1.00 72.75 99 ASP A N 1
ATOM 742 C CA . ASP A 1 99 ? -7.559 5.534 -20.854 1.00 72.75 99 ASP A CA 1
ATOM 743 C C . ASP A 1 99 ? -8.638 5.262 -19.780 1.00 72.75 99 ASP A C 1
ATOM 745 O O . ASP A 1 99 ? -9.787 5.689 -19.911 1.00 72.75 99 ASP A O 1
ATOM 749 N N . VAL A 1 100 ? -8.292 4.590 -18.674 1.00 73.81 100 VAL A N 1
ATOM 750 C CA . VAL A 1 100 ? -9.183 4.399 -17.524 1.00 73.81 100 VAL A CA 1
ATOM 751 C C . VAL A 1 100 ? -8.966 5.525 -16.526 1.00 73.81 100 VAL A C 1
ATOM 753 O O . VAL A 1 100 ? -7.945 5.579 -15.838 1.00 73.81 100 VAL A O 1
ATOM 756 N N . GLN A 1 101 ? -9.955 6.408 -16.405 1.00 78.50 101 GLN A N 1
ATOM 757 C CA . GLN A 1 101 ? -9.973 7.433 -15.368 1.00 78.50 101 GLN A CA 1
ATOM 758 C C . GLN A 1 101 ? -10.235 6.790 -14.003 1.00 78.50 101 GLN A C 1
ATOM 760 O O . GLN A 1 101 ? -11.327 6.286 -13.739 1.00 78.50 101 GLN A O 1
ATOM 765 N N . LEU A 1 102 ? -9.249 6.848 -13.111 1.00 71.12 102 LEU A N 1
ATOM 766 C CA . LEU A 1 102 ? -9.400 6.315 -11.766 1.00 71.12 102 LEU A CA 1
ATOM 767 C C . LEU A 1 102 ? -10.147 7.298 -10.864 1.00 71.12 102 LEU A C 1
ATOM 769 O O . LEU A 1 102 ? -9.809 8.485 -10.753 1.00 71.12 102 LEU A O 1
ATOM 773 N N . GLY A 1 103 ? -11.170 6.771 -10.200 1.00 66.25 103 GLY A N 1
ATOM 774 C CA . GLY A 1 103 ? -11.950 7.467 -9.191 1.00 66.25 103 GLY A CA 1
ATOM 775 C C . GLY A 1 103 ? -11.172 7.686 -7.892 1.00 66.25 103 GLY A C 1
ATOM 776 O O . GLY A 1 103 ? -10.112 7.103 -7.641 1.00 66.25 103 GLY A O 1
ATOM 777 N N . ASN A 1 104 ? -11.730 8.525 -7.019 1.00 60.59 104 ASN A N 1
ATOM 778 C CA . ASN A 1 104 ? -11.200 8.708 -5.670 1.00 60.59 104 ASN A CA 1
ATOM 779 C C . ASN A 1 104 ? -11.176 7.362 -4.925 1.00 60.59 104 ASN A C 1
ATOM 781 O O . ASN A 1 104 ? -12.122 6.587 -5.020 1.00 60.59 104 ASN A O 1
ATOM 785 N N . ARG A 1 105 ? -10.096 7.102 -4.173 1.00 63.34 105 ARG A N 1
ATOM 786 C CA . ARG A 1 105 ? -9.871 5.875 -3.376 1.00 63.34 105 ARG A CA 1
ATOM 787 C C . ARG A 1 105 ? -9.667 4.566 -4.159 1.00 63.34 105 ARG A C 1
ATOM 789 O O . ARG A 1 105 ? -9.504 3.531 -3.527 1.00 63.34 105 ARG A O 1
ATOM 796 N N . GLN A 1 106 ? -9.580 4.591 -5.493 1.00 70.12 106 GLN A N 1
ATOM 797 C CA . GLN A 1 106 ? -9.165 3.409 -6.275 1.00 70.12 106 GLN A CA 1
ATOM 798 C C . GLN A 1 106 ? -7.650 3.151 -6.234 1.00 70.12 106 GLN A C 1
ATOM 800 O O . GLN A 1 106 ? -7.198 2.047 -6.526 1.00 70.12 106 GLN A O 1
ATOM 805 N N . ILE A 1 107 ? -6.864 4.164 -5.857 1.00 72.56 107 ILE A N 1
ATOM 806 C CA . ILE A 1 107 ? -5.433 4.034 -5.580 1.00 72.56 107 ILE A CA 1
ATOM 807 C C . ILE A 1 107 ? -5.192 4.411 -4.128 1.00 72.56 107 ILE A C 1
ATOM 809 O O . ILE A 1 107 ? -5.529 5.515 -3.691 1.00 72.56 107 ILE A O 1
ATOM 813 N N . GLU A 1 108 ? -4.536 3.509 -3.407 1.00 76.81 108 GLU A N 1
ATOM 814 C CA . GLU A 1 108 ? -3.964 3.816 -2.110 1.00 76.81 108 GLU A CA 1
ATOM 815 C C . GLU A 1 108 ? -2.764 4.750 -2.297 1.00 76.81 108 GLU A C 1
ATOM 817 O O . GLU A 1 108 ? -1.737 4.391 -2.875 1.00 76.81 108 GLU A O 1
ATOM 822 N N . ARG A 1 109 ? -2.928 5.995 -1.852 1.00 74.75 109 ARG A N 1
ATOM 823 C CA . ARG A 1 109 ? -1.914 7.040 -1.978 1.00 74.75 109 ARG A CA 1
ATOM 824 C C . ARG A 1 109 ? -1.176 7.223 -0.677 1.00 74.75 109 ARG A C 1
ATOM 826 O O . ARG A 1 109 ? -1.706 6.965 0.403 1.00 74.75 109 ARG A O 1
ATOM 833 N N . ARG A 1 110 ? 0.039 7.741 -0.796 1.00 75.94 110 ARG A N 1
ATOM 834 C CA . ARG A 1 110 ? 0.795 8.186 0.358 1.00 75.94 110 ARG A CA 1
ATOM 835 C C . ARG A 1 110 ? 0.135 9.413 0.967 1.00 75.94 110 ARG A C 1
ATOM 837 O O . ARG A 1 110 ? -0.117 10.395 0.270 1.00 75.94 110 ARG A O 1
ATOM 844 N N . PHE A 1 111 ? -0.130 9.339 2.260 1.00 71.38 111 PHE A N 1
ATOM 845 C CA . PHE A 1 111 ? -0.573 10.474 3.037 1.00 71.38 111 PHE A CA 1
ATOM 846 C C . PHE A 1 111 ? 0.651 11.317 3.395 1.00 71.38 111 PHE A C 1
ATOM 848 O O . PHE A 1 111 ? 1.654 10.813 3.908 1.00 71.38 111 PHE A O 1
ATOM 855 N N . ILE A 1 112 ? 0.597 12.601 3.054 1.00 68.94 112 ILE A N 1
ATOM 856 C CA . ILE A 1 112 ? 1.610 13.561 3.478 1.00 68.94 112 ILE A CA 1
ATOM 857 C C . ILE A 1 112 ? 1.115 14.101 4.812 1.00 68.94 112 ILE A C 1
ATOM 859 O O . ILE A 1 112 ? 0.236 14.954 4.832 1.00 68.94 112 ILE A O 1
ATOM 863 N N . MET A 1 113 ? 1.668 13.581 5.909 1.00 62.94 113 MET A N 1
ATOM 864 C CA . MET A 1 113 ? 1.544 14.232 7.209 1.00 62.94 113 MET A CA 1
ATOM 865 C C . MET A 1 113 ? 2.163 15.629 7.066 1.00 62.94 113 MET A C 1
ATOM 867 O O . MET A 1 113 ? 3.376 15.757 6.891 1.00 62.94 113 MET A O 1
ATOM 871 N N . GLU A 1 114 ? 1.331 16.672 7.037 1.00 60.94 114 GLU A N 1
ATOM 872 C CA . GLU A 1 114 ? 1.813 18.058 7.126 1.00 60.94 114 GLU A CA 1
ATOM 873 C C . GLU A 1 114 ? 2.451 18.305 8.497 1.00 60.94 114 GLU A C 1
ATOM 875 O O . GLU A 1 114 ? 3.386 19.101 8.623 1.00 60.94 114 GLU A O 1
ATOM 880 N N . ASP A 1 115 ? 1.982 17.560 9.500 1.00 57.03 115 ASP A N 1
ATOM 881 C CA . ASP A 1 115 ? 2.480 17.611 10.856 1.00 57.03 115 ASP A CA 1
ATOM 882 C C . ASP A 1 115 ? 3.745 16.759 11.031 1.00 57.03 115 ASP A C 1
ATOM 884 O O . ASP A 1 115 ? 3.825 15.585 10.659 1.00 57.03 115 ASP A O 1
ATOM 888 N N . ARG A 1 116 ? 4.769 17.388 11.605 1.00 54.16 116 ARG A N 1
ATOM 889 C CA . ARG A 1 116 ? 6.056 16.776 11.946 1.00 54.16 116 ARG A CA 1
ATOM 890 C C . ARG A 1 116 ? 6.007 16.272 13.381 1.00 54.16 116 ARG A C 1
ATOM 892 O O . ARG A 1 116 ? 6.948 16.520 14.137 1.00 54.16 116 ARG A O 1
ATOM 899 N N . THR A 1 117 ? 4.916 15.616 13.765 1.00 58.84 117 THR A N 1
ATOM 900 C CA . THR A 1 117 ? 4.783 15.033 15.097 1.00 58.84 117 THR A CA 1
ATOM 901 C C . THR A 1 117 ? 5.996 14.132 15.316 1.00 58.84 117 THR A C 1
ATOM 903 O O . THR A 1 117 ? 6.315 13.269 14.487 1.00 58.84 117 THR A O 1
ATOM 906 N N . HIS A 1 118 ? 6.776 14.426 16.356 1.00 57.19 118 HIS A N 1
ATOM 907 C CA . HIS A 1 118 ? 8.039 13.740 16.572 1.00 57.19 118 HIS A CA 1
ATOM 908 C C . HIS A 1 118 ? 7.749 12.238 16.751 1.00 57.19 118 HIS A C 1
ATOM 910 O O . HIS A 1 118 ? 6.772 11.892 17.409 1.00 57.19 118 HIS A O 1
ATOM 916 N N . PRO A 1 119 ? 8.559 11.307 16.207 1.00 57.47 119 PRO A N 1
ATOM 917 C CA . PRO A 1 119 ? 8.243 9.876 16.261 1.00 57.47 119 PRO A CA 1
ATOM 918 C C . PRO A 1 119 ? 8.046 9.290 17.670 1.00 57.47 119 PRO A C 1
ATOM 920 O O . PRO A 1 119 ? 7.494 8.201 17.790 1.00 57.47 119 PRO A O 1
ATOM 923 N N . ALA A 1 120 ? 8.523 9.977 18.714 1.00 57.81 120 ALA A N 1
ATOM 924 C CA . ALA A 1 120 ? 8.296 9.601 20.113 1.00 57.81 120 ALA A CA 1
ATOM 925 C C . ALA A 1 120 ? 6.941 10.074 20.677 1.00 57.81 120 ALA A C 1
ATOM 927 O O . ALA A 1 120 ? 6.511 9.541 21.693 1.00 57.81 120 ALA A O 1
ATOM 928 N N . ASP A 1 121 ? 6.292 11.033 20.013 1.00 58.91 121 ASP A N 1
ATOM 929 C CA . ASP A 1 121 ? 5.020 11.645 20.418 1.00 58.91 121 ASP A CA 1
ATOM 930 C C . ASP A 1 121 ? 3.826 11.032 19.668 1.00 58.91 121 ASP A C 1
ATOM 932 O O . ASP A 1 121 ? 2.673 11.294 20.003 1.00 58.91 121 ASP A O 1
ATOM 936 N N . LEU A 1 122 ? 4.090 10.203 18.650 1.00 61.72 122 LEU A N 1
ATOM 937 C CA . LEU A 1 122 ? 3.081 9.321 18.074 1.00 61.72 122 LEU A CA 1
ATOM 938 C C . LEU A 1 122 ? 2.690 8.321 19.162 1.00 61.72 122 LEU A C 1
ATOM 940 O O . LEU A 1 122 ? 3.501 7.466 19.530 1.00 61.72 122 LEU A O 1
ATOM 944 N N . ASP A 1 123 ? 1.474 8.455 19.692 1.00 59.09 123 ASP A N 1
ATOM 945 C CA . ASP A 1 123 ? 0.939 7.527 20.681 1.00 59.09 123 ASP A CA 1
ATOM 946 C C . ASP A 1 123 ? 0.831 6.146 20.026 1.00 59.09 123 ASP A C 1
ATOM 948 O O . ASP A 1 123 ? -0.049 5.842 19.216 1.00 59.09 123 ASP A O 1
ATOM 952 N N . ASN A 1 124 ? 1.856 5.339 20.266 1.00 62.03 124 ASN A N 1
ATOM 953 C CA . ASN A 1 124 ? 1.996 4.046 19.640 1.00 62.03 124 ASN A CA 1
ATOM 954 C C . ASN A 1 124 ? 1.164 3.076 20.460 1.00 62.03 124 ASN A C 1
ATOM 956 O O . ASN A 1 124 ? 1.549 2.735 21.583 1.00 62.03 124 ASN A O 1
ATOM 960 N N . PHE A 1 125 ? 0.056 2.606 19.882 1.00 65.81 125 PHE A N 1
ATOM 961 C CA . PHE A 1 125 ? -0.753 1.546 20.472 1.00 65.81 125 PHE A CA 1
ATOM 962 C C . PHE A 1 125 ? 0.146 0.448 21.055 1.00 65.81 125 PHE A C 1
ATOM 964 O O . PHE A 1 125 ? 1.044 -0.105 20.398 1.00 65.81 125 PHE A O 1
ATOM 971 N N . ARG A 1 126 ? -0.068 0.162 22.339 1.00 70.38 126 ARG A N 1
ATOM 972 C CA . ARG A 1 126 ? 0.586 -0.960 23.003 1.00 70.38 126 ARG A CA 1
ATOM 973 C C . ARG A 1 126 ? -0.168 -2.223 22.616 1.00 70.38 126 ARG A C 1
ATOM 975 O O . ARG A 1 126 ? -1.326 -2.399 22.983 1.00 70.38 126 ARG A O 1
ATOM 982 N N . PHE A 1 127 ? 0.511 -3.070 21.855 1.00 76.06 127 PHE A N 1
ATOM 983 C CA . PHE A 1 127 ? 0.025 -4.383 21.452 1.00 76.06 127 PHE A CA 1
ATOM 984 C C . PHE A 1 127 ? 0.416 -5.414 22.504 1.00 76.06 127 PHE A C 1
ATOM 986 O O . PHE A 1 127 ? 1.566 -5.417 22.960 1.00 76.06 127 PHE A O 1
ATOM 993 N N . HIS A 1 128 ? -0.531 -6.262 22.891 1.00 75.38 128 HIS A N 1
ATOM 994 C CA . HIS A 1 128 ? -0.333 -7.309 23.885 1.00 75.38 128 HIS A CA 1
ATOM 995 C C . HIS A 1 128 ? -0.256 -8.661 23.178 1.00 75.38 128 HIS A C 1
ATOM 997 O O . HIS A 1 128 ? -1.166 -9.038 22.465 1.00 75.38 128 HIS A O 1
ATOM 1003 N N . ASN A 1 129 ? 0.805 -9.435 23.405 1.00 65.69 129 ASN A N 1
ATOM 1004 C CA . ASN A 1 129 ? 1.015 -10.696 22.678 1.00 65.69 129 ASN A CA 1
ATOM 1005 C C . ASN A 1 129 ? 0.040 -11.833 23.066 1.00 65.69 129 ASN A C 1
ATOM 1007 O O . ASN A 1 129 ? 0.187 -12.945 22.562 1.00 65.69 129 ASN A O 1
ATOM 1011 N N . TRP A 1 130 ? -0.904 -11.611 23.991 1.00 66.62 130 TRP A N 1
ATOM 1012 C CA . TRP A 1 130 ? -1.752 -12.671 24.540 1.00 66.62 130 TRP A CA 1
ATOM 1013 C C . TRP A 1 130 ? -3.171 -12.192 24.840 1.00 66.62 130 TRP A C 1
ATOM 1015 O O . TRP A 1 130 ? -3.370 -11.305 25.662 1.00 66.62 130 TRP A O 1
ATOM 1025 N N . VAL A 1 131 ? -4.158 -12.927 24.321 1.00 71.25 131 VAL A N 1
ATOM 1026 C CA . VAL A 1 131 ? -5.603 -12.720 24.560 1.00 71.25 131 VAL A CA 1
ATOM 1027 C C . VAL A 1 131 ? -6.023 -13.054 26.009 1.00 71.25 131 VAL A C 1
ATOM 1029 O O . VAL A 1 131 ? -7.194 -12.977 26.356 1.00 71.25 131 VAL A O 1
ATOM 1032 N N . ARG A 1 132 ? -5.085 -13.430 26.894 1.00 70.62 132 ARG A N 1
ATOM 1033 C CA . ARG A 1 132 ? -5.394 -13.781 28.297 1.00 70.62 132 ARG A CA 1
ATOM 1034 C C . ARG A 1 132 ? -5.987 -12.615 29.086 1.00 70.62 132 ARG A C 1
ATOM 1036 O O . ARG A 1 132 ? -6.782 -12.858 29.983 1.00 70.62 132 ARG A O 1
ATOM 1043 N N . ASP A 1 133 ? -5.630 -11.390 28.711 1.00 78.62 133 ASP A N 1
ATOM 1044 C CA . ASP A 1 133 ? -6.127 -10.157 29.326 1.00 78.62 133 ASP A CA 1
ATOM 1045 C C . ASP A 1 133 ? -7.112 -9.425 28.397 1.00 78.62 133 ASP A C 1
ATOM 1047 O O . ASP A 1 133 ? -7.190 -8.191 28.403 1.00 78.62 133 ASP A O 1
ATOM 1051 N N . ALA A 1 134 ? -7.812 -10.159 27.528 1.00 83.44 134 ALA A N 1
ATOM 1052 C CA . ALA A 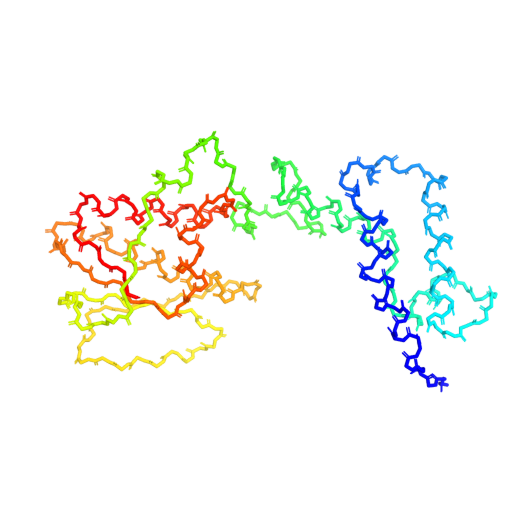1 134 ? -8.870 -9.585 26.712 1.00 83.44 134 ALA A CA 1
ATOM 1053 C C . ALA A 1 134 ? -10.098 -9.237 27.566 1.00 83.44 134 ALA A C 1
ATOM 1055 O O . ALA A 1 134 ? -10.399 -9.895 28.561 1.00 83.44 134 ALA A O 1
ATOM 1056 N N . PHE A 1 135 ? -10.794 -8.179 27.164 1.00 87.50 135 PHE A N 1
ATOM 1057 C CA . PHE A 1 135 ? -12.100 -7.829 27.718 1.00 87.50 135 PHE A CA 1
ATOM 1058 C C . PHE A 1 135 ? -13.166 -8.830 27.266 1.00 87.50 135 PHE A C 1
ATOM 1060 O O . PHE A 1 135 ? -12.943 -9.596 26.332 1.00 87.50 135 PHE A O 1
ATOM 1067 N N . GLU A 1 136 ? -14.342 -8.786 27.893 1.00 86.19 136 GLU A N 1
ATOM 1068 C CA . GLU A 1 136 ? -15.479 -9.640 27.522 1.00 86.19 136 GLU A CA 1
ATOM 1069 C C . GLU A 1 136 ? -15.906 -9.425 26.062 1.00 86.19 136 GLU A C 1
ATOM 1071 O O . GLU A 1 136 ? -16.195 -10.375 25.335 1.00 86.19 136 GLU A O 1
ATOM 1076 N N . ILE A 1 137 ? -15.883 -8.171 25.602 1.00 87.00 137 ILE A N 1
ATOM 1077 C CA . ILE A 1 137 ? -16.182 -7.828 24.214 1.00 87.00 137 ILE A CA 1
ATOM 1078 C C . ILE A 1 137 ? -14.898 -7.887 23.389 1.00 87.00 137 ILE A C 1
ATOM 1080 O O . ILE A 1 137 ? -13.995 -7.056 23.547 1.00 87.00 137 ILE A O 1
ATOM 1084 N N . VAL A 1 138 ? -14.849 -8.847 22.464 1.00 89.12 138 VAL A N 1
ATOM 1085 C CA . VAL A 1 138 ? -13.698 -9.084 21.590 1.00 89.12 138 VAL A CA 1
ATOM 1086 C C . VAL A 1 138 ? -14.093 -8.987 20.120 1.00 89.12 138 VAL A C 1
ATOM 1088 O O . VAL A 1 138 ? -14.987 -9.686 19.647 1.00 89.12 138 VAL A O 1
ATOM 1091 N N . TYR A 1 139 ? -13.384 -8.139 19.384 1.00 89.00 139 TYR A N 1
ATOM 1092 C CA . TYR A 1 139 ? -13.432 -8.063 17.932 1.00 89.00 139 TYR A CA 1
ATOM 1093 C C . TYR A 1 139 ? -12.278 -8.869 17.353 1.00 89.00 139 TYR A C 1
ATOM 1095 O O . TYR A 1 139 ? -11.117 -8.606 17.657 1.00 89.00 139 TYR A O 1
ATOM 1103 N N . TYR A 1 140 ? -12.593 -9.812 16.475 1.00 89.38 140 TYR A N 1
ATOM 1104 C CA . TYR A 1 140 ? -11.598 -10.550 15.706 1.00 89.38 140 TYR A CA 1
ATOM 1105 C C . TYR A 1 140 ? -11.537 -9.988 14.293 1.00 89.38 140 TYR A C 1
ATOM 1107 O O . TYR A 1 140 ? -12.571 -9.741 13.669 1.00 89.38 140 TYR A O 1
ATOM 1115 N N . THR A 1 141 ? -10.323 -9.774 13.799 1.00 88.94 141 THR A N 1
ATOM 1116 C CA . THR A 1 141 ? -10.086 -9.251 12.452 1.00 88.94 141 THR A CA 1
ATOM 1117 C C . THR A 1 141 ? -9.205 -10.228 11.696 1.00 88.94 141 THR A C 1
ATOM 1119 O O . THR A 1 141 ? -8.187 -10.669 12.219 1.00 88.94 141 THR A O 1
ATOM 1122 N N . ASP A 1 142 ? -9.625 -10.571 10.484 1.00 83.88 142 ASP A N 1
ATOM 1123 C CA . ASP A 1 142 ? -8.900 -11.454 9.575 1.00 83.88 142 ASP A CA 1
ATOM 1124 C C . ASP A 1 142 ? -9.093 -10.925 8.148 1.00 83.88 142 ASP A C 1
ATOM 1126 O O . ASP A 1 142 ? -10.180 -10.461 7.779 1.00 83.88 142 ASP A O 1
ATOM 1130 N N . GLY A 1 143 ? -8.019 -10.950 7.365 1.00 77.00 143 GLY A N 1
ATOM 1131 C CA . GLY A 1 143 ? -8.001 -10.564 5.965 1.00 77.00 143 GLY A CA 1
ATOM 1132 C C . GLY A 1 143 ? -7.528 -11.720 5.094 1.00 77.00 143 GLY A C 1
ATOM 1133 O O . GLY A 1 143 ? -6.337 -11.864 4.833 1.00 77.00 143 GLY A O 1
ATOM 1134 N N . SER A 1 144 ? -8.459 -12.500 4.549 1.00 72.31 144 SER A N 1
ATOM 1135 C CA . SER A 1 144 ? -8.136 -13.597 3.637 1.00 72.31 144 SER A CA 1
ATOM 1136 C C . SER A 1 144 ? -8.304 -13.200 2.159 1.00 72.31 144 SER A C 1
ATOM 1138 O O . SER A 1 144 ? -9.075 -12.310 1.797 1.00 72.31 144 SER A O 1
ATOM 1140 N N . ARG A 1 145 ? -7.584 -13.894 1.263 1.00 62.44 145 ARG A N 1
ATOM 1141 C CA . ARG A 1 145 ? -7.865 -13.893 -0.193 1.00 62.44 145 ARG A CA 1
ATOM 1142 C C . ARG A 1 145 ? -8.819 -15.019 -0.618 1.00 62.44 145 ARG A C 1
ATOM 1144 O O . ARG A 1 145 ? -9.137 -15.119 -1.797 1.00 62.44 145 ARG A O 1
ATOM 1151 N N . GLN A 1 146 ? -9.205 -15.900 0.303 1.00 59.53 146 GLN A N 1
ATOM 1152 C CA . GLN A 1 146 ? -10.005 -17.098 0.029 1.00 59.53 146 GLN A CA 1
ATOM 1153 C C . GLN A 1 146 ? -11.368 -16.991 0.716 1.00 59.53 146 GLN A C 1
ATOM 1155 O O . GLN A 1 146 ? -11.475 -16.408 1.792 1.00 59.53 146 GLN A O 1
ATOM 1160 N N . GLU A 1 147 ? -12.411 -17.561 0.111 1.00 48.91 147 GLU A N 1
ATOM 1161 C CA . GLU A 1 147 ? -13.788 -17.403 0.598 1.00 48.91 147 GLU A CA 1
ATOM 1162 C C . GLU A 1 147 ? -14.062 -18.068 1.959 1.00 48.91 147 GLU A C 1
ATOM 1164 O O . GLU A 1 147 ? -15.015 -17.667 2.635 1.00 48.91 147 GLU A O 1
ATOM 1169 N N . ASP A 1 148 ? -13.221 -19.004 2.401 1.00 45.53 148 ASP A N 1
ATOM 1170 C CA . ASP A 1 148 ? -13.429 -19.788 3.622 1.00 45.53 148 ASP A CA 1
ATOM 1171 C C . ASP A 1 148 ? -12.666 -19.222 4.828 1.00 45.53 148 ASP A C 1
ATOM 1173 O O . ASP A 1 148 ? -11.556 -19.640 5.154 1.00 45.53 148 ASP A O 1
ATOM 1177 N N . GLY A 1 149 ? -13.304 -18.286 5.534 1.00 46.16 149 GLY A N 1
ATOM 1178 C CA . GLY A 1 149 ? -12.919 -17.913 6.896 1.00 46.16 149 GLY A CA 1
ATOM 1179 C C . GLY A 1 149 ? -13.548 -18.879 7.902 1.00 46.16 149 GLY A C 1
ATOM 1180 O O . GLY A 1 149 ? -14.775 -18.986 7.977 1.00 46.16 149 GLY A O 1
ATOM 1181 N N . ARG A 1 150 ? -12.729 -19.597 8.676 1.00 42.25 150 ARG A N 1
ATOM 1182 C CA . ARG A 1 150 ? -13.197 -20.478 9.758 1.00 42.25 150 ARG A CA 1
ATOM 1183 C C . ARG A 1 150 ? -13.079 -19.760 11.098 1.00 42.25 150 ARG A C 1
ATOM 1185 O O . ARG A 1 150 ? -11.977 -19.514 11.569 1.00 42.25 150 ARG A O 1
ATOM 1192 N N . TYR A 1 151 ? -14.219 -19.467 11.717 1.00 48.53 151 TYR A N 1
ATOM 1193 C CA . TYR A 1 151 ? -14.288 -18.927 13.074 1.00 48.53 151 TYR A CA 1
ATOM 1194 C C . TYR A 1 151 ? -14.487 -20.059 14.089 1.00 48.53 151 TYR A C 1
ATOM 1196 O O . TYR A 1 151 ? -15.351 -20.918 13.903 1.00 48.53 151 TYR A O 1
ATOM 1204 N N . HIS A 1 152 ? -13.706 -20.038 15.169 1.00 45.88 152 HIS A N 1
ATOM 1205 C CA . HIS A 1 152 ? -13.868 -20.910 16.330 1.00 45.88 152 HIS A CA 1
ATOM 1206 C C . HIS A 1 152 ? -13.933 -20.039 17.592 1.00 45.88 152 HIS A C 1
ATOM 1208 O O . HIS A 1 152 ? -12.901 -19.693 18.158 1.00 45.88 152 HIS A O 1
ATOM 1214 N N . GLY A 1 153 ? -15.145 -19.676 18.015 1.00 53.91 153 GLY A N 1
ATOM 1215 C CA . GLY A 1 153 ? -15.406 -18.956 19.265 1.00 53.91 153 GLY A CA 1
ATOM 1216 C C . GLY A 1 153 ? -16.658 -19.483 19.965 1.00 53.91 153 GLY A C 1
ATOM 1217 O O . GLY A 1 153 ? -17.469 -20.173 19.347 1.00 53.91 153 GLY A O 1
ATOM 1218 N N . GLU A 1 154 ? -16.789 -19.195 21.263 1.00 57.28 154 GLU A N 1
ATOM 1219 C CA . GLU A 1 154 ? -17.821 -19.787 22.130 1.00 57.28 154 GLU A CA 1
ATOM 1220 C C . GLU A 1 154 ? -19.218 -19.176 21.929 1.00 57.28 154 GLU A C 1
ATOM 1222 O O . GLU A 1 154 ? -20.218 -19.881 22.049 1.00 57.28 154 GLU A O 1
ATOM 1227 N N . THR A 1 155 ? -19.325 -17.885 21.589 1.00 69.06 155 THR A N 1
ATOM 1228 C CA . THR A 1 155 ? -20.594 -17.227 21.226 1.00 69.06 155 THR A CA 1
ATOM 1229 C C . THR A 1 155 ? -20.324 -16.026 20.320 1.00 69.06 155 THR A C 1
ATOM 1231 O O . THR A 1 155 ? -19.590 -15.112 20.682 1.00 69.06 155 THR A O 1
ATOM 1234 N N . GLU A 1 156 ? -20.918 -16.022 19.129 1.00 76.44 156 GLU A N 1
ATOM 1235 C CA . GLU A 1 156 ? -20.759 -14.950 18.147 1.00 76.44 156 GLU A CA 1
ATOM 1236 C C . GLU A 1 156 ? -21.899 -13.934 18.271 1.00 76.44 156 GLU A C 1
ATOM 1238 O O . GLU A 1 156 ? -23.058 -14.259 18.020 1.00 76.44 156 GLU A O 1
ATOM 1243 N N . LEU A 1 157 ? -21.568 -12.699 18.653 1.00 77.69 157 LEU A N 1
ATOM 1244 C CA . LEU A 1 157 ? -22.549 -11.616 18.797 1.00 77.69 157 LEU A CA 1
ATOM 1245 C C . LEU A 1 157 ? -22.859 -10.927 17.462 1.00 77.69 157 LEU A C 1
ATOM 1247 O O . LEU A 1 157 ? -23.981 -10.476 17.233 1.00 77.69 157 LEU A O 1
ATOM 1251 N N . HIS A 1 158 ? -21.857 -10.811 16.590 1.00 81.56 158 HIS A N 1
ATOM 1252 C CA . HIS A 1 158 ? -21.972 -10.123 15.312 1.00 81.56 158 HIS A CA 1
ATOM 1253 C C . HIS A 1 158 ? -20.883 -10.580 14.337 1.00 81.56 158 HIS A C 1
ATOM 1255 O O . HIS A 1 158 ? -19.740 -10.803 14.737 1.00 81.56 158 HIS A O 1
ATOM 1261 N N . ARG A 1 159 ? -21.218 -10.647 13.044 1.00 84.25 159 ARG A N 1
ATOM 1262 C CA . ARG A 1 159 ? -20.274 -10.953 11.965 1.00 84.25 159 ARG A CA 1
ATOM 1263 C C . ARG A 1 159 ? -20.537 -10.082 10.753 1.00 84.25 159 ARG A C 1
ATOM 1265 O O . ARG A 1 159 ? -21.661 -9.989 10.265 1.00 84.25 159 ARG A O 1
ATOM 1272 N N . VAL A 1 160 ? -19.454 -9.518 10.229 1.00 81.25 160 VAL A N 1
ATOM 1273 C CA . VAL A 1 160 ? -19.429 -8.778 8.966 1.00 81.25 160 VAL A CA 1
ATOM 1274 C C . VAL A 1 160 ? -18.404 -9.426 8.052 1.00 81.25 160 VAL A C 1
ATOM 1276 O O . VAL A 1 160 ? -17.284 -9.705 8.470 1.00 81.25 160 VAL A O 1
ATOM 1279 N N . LYS A 1 161 ? -18.783 -9.638 6.792 1.00 84.25 161 LYS A N 1
ATOM 1280 C CA . LYS A 1 161 ? -17.882 -10.079 5.726 1.00 84.25 161 LYS A CA 1
ATOM 1281 C C . LYS A 1 161 ? -17.942 -9.064 4.592 1.00 84.25 161 LYS A C 1
ATOM 1283 O O . LYS A 1 161 ? -19.025 -8.614 4.226 1.00 84.25 161 LYS A O 1
ATOM 1288 N N . PHE A 1 162 ? -16.790 -8.714 4.041 1.00 80.50 162 PHE A N 1
ATOM 1289 C CA . PHE A 1 162 ? -16.671 -7.812 2.900 1.00 80.50 162 PHE A CA 1
ATOM 1290 C C . PHE A 1 162 ? -15.624 -8.357 1.930 1.00 80.50 162 PHE A C 1
ATOM 1292 O O . PHE A 1 162 ? -14.688 -9.048 2.330 1.00 80.50 162 PHE A O 1
ATOM 1299 N N . THR A 1 163 ? -15.794 -8.028 0.654 1.00 83.56 163 THR A N 1
ATOM 1300 C CA . THR A 1 163 ? -14.886 -8.424 -0.422 1.00 83.56 163 THR A CA 1
ATOM 1301 C C . THR A 1 163 ? -14.311 -7.162 -1.042 1.00 83.56 163 THR A C 1
ATOM 1303 O O . THR A 1 163 ? -15.056 -6.264 -1.438 1.00 83.56 163 THR A O 1
ATOM 1306 N N . LEU A 1 164 ? -12.983 -7.074 -1.085 1.00 84.81 164 LEU A N 1
ATOM 1307 C CA . LEU A 1 164 ? -12.277 -6.010 -1.794 1.00 84.81 164 LEU A CA 1
ATOM 1308 C C . LEU A 1 164 ? -12.095 -6.375 -3.274 1.00 84.81 164 LEU A C 1
ATOM 1310 O O . LEU A 1 164 ? -12.402 -7.486 -3.693 1.00 84.81 164 LEU A O 1
ATOM 1314 N N . ALA A 1 165 ? -11.599 -5.430 -4.070 1.00 84.94 165 ALA A N 1
ATOM 1315 C CA . ALA A 1 165 ? -11.286 -5.686 -5.470 1.00 84.94 165 ALA A CA 1
ATOM 1316 C C . ALA A 1 165 ? -10.154 -6.724 -5.617 1.00 84.94 165 ALA A C 1
ATOM 1318 O O . ALA A 1 165 ? -9.271 -6.824 -4.766 1.00 84.94 165 ALA A O 1
ATOM 1319 N N . ASP A 1 166 ? -10.131 -7.461 -6.730 1.00 83.88 166 ASP A N 1
ATOM 1320 C CA . ASP A 1 166 ? -9.187 -8.574 -6.964 1.00 83.88 166 ASP A CA 1
ATOM 1321 C C . ASP A 1 166 ? -7.702 -8.171 -6.900 1.00 83.88 166 ASP A C 1
ATOM 1323 O O . ASP A 1 166 ? -6.810 -8.988 -6.634 1.00 83.88 166 ASP A O 1
ATOM 1327 N N . ASN A 1 167 ? -7.423 -6.891 -7.149 1.00 83.69 167 ASN A N 1
ATOM 1328 C CA . ASN A 1 167 ? -6.093 -6.297 -7.091 1.00 83.69 167 ASN A CA 1
ATOM 1329 C C . ASN A 1 167 ? -5.677 -5.858 -5.676 1.00 83.69 167 ASN A C 1
ATOM 1331 O O . ASN A 1 167 ? -4.583 -5.311 -5.519 1.00 83.69 167 ASN A O 1
ATOM 1335 N N . SER A 1 168 ? -6.503 -6.095 -4.654 1.00 85.38 168 SER A N 1
ATOM 1336 C CA . SER A 1 168 ? -6.158 -5.796 -3.269 1.00 85.38 168 SER A CA 1
ATOM 1337 C C . SER A 1 168 ? -5.097 -6.751 -2.717 1.00 85.38 168 SER A C 1
ATOM 1339 O O . SER A 1 168 ? -5.055 -7.954 -2.999 1.00 85.38 168 SER A O 1
ATOM 1341 N N . SER A 1 169 ? -4.187 -6.188 -1.927 1.00 88.00 169 SER A N 1
ATOM 1342 C CA . SER A 1 169 ? -3.175 -6.944 -1.189 1.00 88.00 169 SER A CA 1
ATOM 1343 C C . SER A 1 169 ? -3.757 -7.540 0.095 1.00 88.00 169 SER A C 1
ATOM 1345 O O . SER A 1 169 ? -4.724 -7.015 0.637 1.00 88.00 169 SER A O 1
ATOM 1347 N N . ILE A 1 170 ? -3.126 -8.599 0.616 1.00 89.44 170 ILE A N 1
ATOM 1348 C CA . ILE A 1 170 ? -3.480 -9.179 1.926 1.00 89.44 170 ILE A CA 1
ATOM 1349 C C . ILE A 1 170 ? -3.421 -8.097 3.012 1.00 89.44 170 ILE A C 1
ATOM 1351 O O . ILE A 1 170 ? -4.373 -7.929 3.762 1.00 89.44 170 ILE A O 1
ATOM 1355 N N . PHE A 1 171 ? -2.368 -7.273 2.985 1.00 90.81 171 PHE A N 1
ATOM 1356 C CA . PHE A 1 171 ? -2.217 -6.125 3.877 1.00 90.81 171 PHE A CA 1
ATOM 1357 C C . PHE A 1 171 ? -3.433 -5.181 3.849 1.00 90.81 171 PHE A C 1
ATOM 1359 O O . PHE A 1 171 ? -3.912 -4.751 4.893 1.00 90.81 171 PHE A O 1
ATOM 1366 N N . GLN A 1 172 ? -3.958 -4.864 2.660 1.00 89.44 172 GLN A N 1
ATOM 1367 C CA . GLN A 1 172 ? -5.156 -4.028 2.531 1.00 89.44 172 GLN A CA 1
ATOM 1368 C C . GLN A 1 172 ? -6.399 -4.728 3.082 1.00 89.44 172 GLN A C 1
ATOM 1370 O O . GLN A 1 172 ? -7.196 -4.075 3.747 1.00 89.44 172 GLN A O 1
ATOM 1375 N N . CYS A 1 173 ? -6.567 -6.031 2.839 1.00 89.75 173 CYS A N 1
ATOM 1376 C CA . CYS A 1 173 ? -7.681 -6.797 3.401 1.00 89.75 173 CYS A CA 1
ATOM 1377 C C . CYS A 1 173 ? -7.666 -6.761 4.934 1.00 89.75 173 CYS A C 1
ATOM 1379 O O . CYS A 1 173 ? -8.674 -6.412 5.542 1.00 89.75 173 CYS A O 1
ATOM 1381 N N . GLU A 1 174 ? -6.520 -7.054 5.547 1.00 92.00 174 GLU A N 1
ATOM 1382 C CA . GLU A 1 174 ? -6.345 -7.056 7.004 1.00 92.00 174 GLU A CA 1
ATOM 1383 C C . GLU A 1 174 ? -6.555 -5.656 7.599 1.00 92.00 174 GLU A C 1
ATOM 1385 O O . GLU A 1 174 ? -7.267 -5.486 8.589 1.00 92.00 174 GLU A O 1
ATOM 1390 N N . LEU A 1 175 ? -6.000 -4.618 6.962 1.00 92.38 175 LEU A N 1
ATOM 1391 C CA . LEU A 1 175 ? -6.155 -3.240 7.423 1.00 92.38 175 LEU A CA 1
ATOM 1392 C C . LEU A 1 175 ? -7.606 -2.746 7.302 1.00 92.38 175 LEU A C 1
ATOM 1394 O O . LEU A 1 175 ? -8.080 -2.012 8.171 1.00 92.38 175 LEU A O 1
ATOM 1398 N N . VAL A 1 176 ? -8.327 -3.145 6.247 1.00 91.88 176 VAL A N 1
ATOM 1399 C CA . VAL A 1 176 ? -9.762 -2.850 6.107 1.00 91.88 176 VAL A CA 1
ATOM 1400 C C . VAL A 1 176 ? -10.583 -3.636 7.127 1.00 91.88 176 VAL A C 1
ATOM 1402 O O . VAL A 1 176 ? -11.504 -3.058 7.698 1.00 91.88 176 VAL A O 1
ATOM 1405 N N . ALA A 1 177 ? -10.241 -4.896 7.418 1.00 91.75 177 ALA A N 1
ATOM 1406 C CA . ALA A 1 177 ? -10.892 -5.675 8.475 1.00 91.75 177 ALA A CA 1
ATOM 1407 C C . ALA A 1 177 ? -10.788 -4.981 9.826 1.00 91.75 177 ALA A C 1
ATOM 1409 O O . ALA A 1 177 ? -11.794 -4.792 10.512 1.00 91.75 177 ALA A O 1
ATOM 1410 N N . LEU A 1 178 ? -9.587 -4.507 10.149 1.00 92.81 178 LEU A N 1
ATOM 1411 C CA . LEU A 1 178 ? -9.350 -3.725 11.346 1.00 92.81 178 LEU A CA 1
ATOM 1412 C C . LEU A 1 178 ? -10.188 -2.447 11.380 1.00 92.81 178 LEU A C 1
ATOM 1414 O O . LEU A 1 178 ? -10.882 -2.169 12.359 1.00 92.81 178 LEU A O 1
ATOM 1418 N N . ARG A 1 179 ? -10.169 -1.681 10.289 1.00 92.94 179 ARG A N 1
ATOM 1419 C CA . ARG A 1 179 ? -10.958 -0.454 10.179 1.00 92.94 179 ARG A CA 1
ATOM 1420 C C . ARG A 1 179 ? -12.457 -0.713 10.311 1.00 92.94 179 ARG A C 1
ATOM 1422 O O . ARG A 1 179 ? -13.158 0.097 10.911 1.00 92.94 179 ARG A O 1
ATOM 1429 N N . GLN A 1 180 ? -12.957 -1.820 9.771 1.00 92.00 180 GLN A N 1
ATOM 1430 C CA . GLN A 1 180 ? -14.367 -2.182 9.860 1.00 92.00 180 GLN A CA 1
ATOM 1431 C C . GLN A 1 180 ? -14.762 -2.549 11.293 1.00 92.00 180 GLN A C 1
ATOM 1433 O O . GLN A 1 180 ? -15.814 -2.109 11.751 1.00 92.00 180 GLN A O 1
ATOM 1438 N N . ALA A 1 181 ? -13.910 -3.279 12.020 1.00 92.00 181 ALA A N 1
ATOM 1439 C CA . ALA A 1 181 ? -14.120 -3.542 13.444 1.00 92.00 181 ALA A CA 1
ATOM 1440 C C . ALA A 1 181 ? -14.179 -2.236 14.252 1.00 92.00 181 ALA A C 1
ATOM 1442 O O . ALA A 1 181 ? -15.110 -2.029 15.028 1.00 92.00 181 ALA A O 1
ATOM 1443 N N . LEU A 1 182 ? -13.252 -1.308 13.994 1.00 93.00 182 LEU A N 1
ATOM 1444 C CA . LEU A 1 182 ? -13.246 0.018 14.619 1.00 93.00 182 LEU A CA 1
ATOM 1445 C C . LEU A 1 182 ? -14.485 0.849 14.246 1.00 93.00 182 LEU A C 1
ATOM 1447 O O . LEU A 1 182 ? -15.066 1.515 15.095 1.00 93.00 182 LEU A O 1
ATOM 1451 N N . THR A 1 183 ? -14.931 0.788 12.991 1.00 93.94 183 THR A N 1
ATOM 1452 C CA . THR A 1 183 ? -16.127 1.510 12.518 1.00 93.94 183 THR A CA 1
ATOM 1453 C C . THR A 1 183 ? -17.391 0.957 13.169 1.00 93.94 183 THR A C 1
ATOM 1455 O O . THR A 1 183 ? -18.268 1.716 13.574 1.00 93.94 183 THR A O 1
ATOM 1458 N N . HIS A 1 184 ? -17.479 -0.367 13.320 1.00 92.50 184 HIS A N 1
ATOM 1459 C CA . HIS A 1 184 ? -18.566 -0.989 14.063 1.00 92.50 184 HIS A CA 1
ATOM 1460 C C . HIS A 1 184 ? -18.541 -0.548 15.531 1.00 92.50 184 HIS A C 1
ATOM 1462 O O . HIS A 1 184 ? -19.570 -0.119 16.046 1.00 92.50 184 HIS A O 1
ATOM 1468 N N . LEU A 1 185 ? -17.371 -0.569 16.182 1.00 91.38 185 LEU A N 1
ATOM 1469 C CA . LEU A 1 185 ? -17.209 -0.082 17.554 1.00 91.38 185 LEU A CA 1
ATOM 1470 C C . LEU A 1 185 ? -17.645 1.383 17.703 1.00 91.38 185 LEU A C 1
ATOM 1472 O O . LEU A 1 185 ? -18.322 1.717 18.671 1.00 91.38 185 LEU A O 1
ATOM 1476 N N . GLN A 1 186 ? -17.322 2.239 16.730 1.00 93.94 186 GLN A N 1
ATOM 1477 C CA . GLN A 1 186 ? -17.750 3.639 16.717 1.00 93.94 186 GLN A CA 1
ATOM 1478 C C . GLN A 1 186 ? -19.278 3.784 16.762 1.00 93.94 186 GLN A C 1
ATOM 1480 O O . GLN A 1 186 ? -19.793 4.659 17.453 1.00 93.94 186 GLN A O 1
ATOM 1485 N N . GLY A 1 187 ? -20.013 2.906 16.074 1.00 91.56 187 GLY A N 1
ATOM 1486 C CA . GLY A 1 187 ? -21.478 2.871 16.118 1.00 91.56 187 GLY A CA 1
ATOM 1487 C C . GLY A 1 187 ? -22.066 2.347 17.435 1.00 91.56 187 GLY A C 1
ATOM 1488 O O . GLY A 1 187 ? -23.268 2.468 17.644 1.00 91.56 187 GLY A O 1
ATOM 1489 N N . GLN A 1 188 ? -21.238 1.778 18.315 1.00 90.06 188 GLN A N 1
ATOM 1490 C CA . GLN A 1 188 ? -21.630 1.178 19.597 1.00 90.06 188 GLN A CA 1
ATOM 1491 C C . GLN A 1 188 ? -21.135 1.985 20.809 1.00 90.06 188 GLN A C 1
ATOM 1493 O O . GLN A 1 188 ? -21.234 1.525 21.953 1.00 90.06 188 GLN A O 1
ATOM 1498 N N . ILE A 1 189 ? -20.593 3.185 20.579 1.00 90.31 189 ILE A N 1
ATOM 1499 C CA . ILE A 1 189 ? -20.187 4.096 21.653 1.00 90.31 189 ILE A CA 1
ATOM 1500 C C . ILE A 1 189 ? -21.400 4.381 22.549 1.00 90.31 189 ILE A C 1
ATOM 1502 O O . ILE A 1 189 ? -22.488 4.697 22.071 1.00 90.31 189 ILE A O 1
ATOM 1506 N N . GLY A 1 190 ? -21.208 4.248 23.863 1.00 87.44 190 GLY A N 1
ATOM 1507 C CA . GLY A 1 190 ? -22.260 4.386 24.877 1.00 87.44 190 GLY A CA 1
ATOM 1508 C C . GLY A 1 190 ? -22.875 3.058 25.330 1.00 87.44 190 GLY A C 1
ATOM 1509 O O . GLY A 1 190 ? -23.437 3.004 26.420 1.00 87.44 190 GLY A O 1
ATOM 1510 N N . ILE A 1 191 ? -22.717 1.988 24.544 1.00 90.12 191 ILE A N 1
ATOM 1511 C CA . ILE A 1 191 ? -23.055 0.611 24.942 1.00 90.12 191 ILE A CA 1
ATOM 1512 C C . ILE A 1 191 ? -21.778 -0.126 25.351 1.00 90.12 191 ILE A C 1
ATOM 1514 O O . ILE A 1 191 ? -21.729 -0.762 26.399 1.00 90.12 191 ILE A O 1
ATOM 1518 N N . ILE A 1 192 ? -20.733 -0.011 24.529 1.00 89.06 192 ILE A N 1
ATOM 1519 C CA . ILE A 1 192 ? -19.436 -0.646 24.761 1.00 89.06 192 ILE A CA 1
ATOM 1520 C C . ILE A 1 192 ? -18.507 0.362 25.436 1.00 89.06 192 ILE A C 1
ATOM 1522 O O . ILE A 1 192 ? -18.162 1.386 24.847 1.00 89.06 192 ILE A O 1
ATOM 1526 N N . THR A 1 193 ? -18.092 0.068 26.668 1.00 90.62 193 THR A N 1
ATOM 1527 C CA . THR A 1 193 ? -17.148 0.893 27.445 1.00 90.62 193 THR A CA 1
ATOM 1528 C C . THR A 1 193 ? -15.715 0.367 27.386 1.00 90.62 193 THR A C 1
ATOM 1530 O O . THR A 1 193 ? -14.768 1.143 27.511 1.00 90.62 193 THR A O 1
ATOM 1533 N N . GLU A 1 194 ? -15.543 -0.931 27.136 1.00 91.50 194 GLU A N 1
ATOM 1534 C CA . GLU A 1 194 ? -14.251 -1.590 26.966 1.00 91.50 194 GLU A CA 1
ATOM 1535 C C . GLU A 1 194 ? -14.329 -2.693 25.910 1.00 91.50 194 GLU A C 1
ATOM 1537 O O . GLU A 1 194 ? -15.329 -3.404 25.808 1.00 91.50 194 GLU A O 1
ATOM 1542 N N . CYS A 1 195 ? -13.287 -2.822 25.088 1.00 90.38 195 CYS A N 1
ATOM 1543 C CA . CYS A 1 195 ? -13.207 -3.911 24.118 1.00 90.38 195 CYS A CA 1
ATOM 1544 C C . CYS A 1 195 ? -11.770 -4.236 23.713 1.00 90.38 195 CYS A C 1
ATOM 1546 O O . CYS A 1 195 ? -10.855 -3.408 23.788 1.00 90.38 195 CYS A O 1
ATOM 1548 N N . SER A 1 196 ? -11.569 -5.487 23.314 1.00 90.94 196 SER A N 1
ATOM 1549 C CA . SER A 1 196 ? -10.303 -5.981 22.781 1.00 90.94 196 SER A CA 1
ATOM 1550 C C . SER A 1 196 ? -10.422 -6.222 21.284 1.00 90.94 196 SER A C 1
ATOM 1552 O O . SER A 1 196 ? -11.377 -6.842 20.833 1.00 90.94 196 SER A O 1
ATOM 1554 N N . ILE A 1 197 ? -9.449 -5.751 20.515 1.00 90.62 197 ILE A N 1
ATOM 1555 C CA . ILE A 1 197 ? -9.297 -6.086 19.103 1.00 90.62 197 ILE A CA 1
ATOM 1556 C C . ILE A 1 197 ? -8.151 -7.077 18.985 1.00 90.62 197 ILE A C 1
ATOM 1558 O O . ILE A 1 197 ? -7.052 -6.793 19.454 1.00 90.62 197 ILE A O 1
ATOM 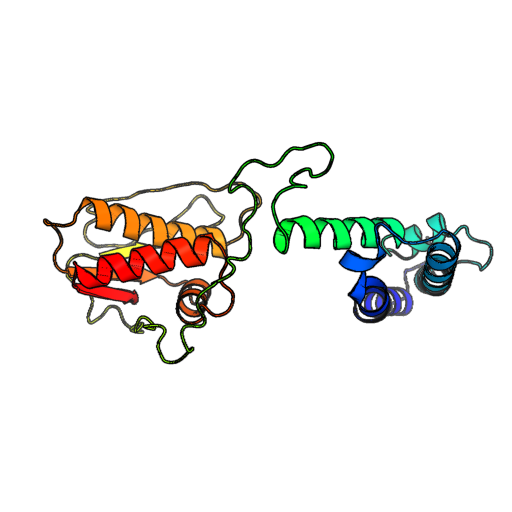1562 N N . VAL A 1 198 ? -8.417 -8.216 18.358 1.00 89.81 198 VAL A N 1
ATOM 1563 C CA . VAL A 1 198 ? -7.446 -9.277 18.110 1.00 89.81 198 VAL A CA 1
ATOM 1564 C C . VAL A 1 198 ? -7.168 -9.343 16.612 1.00 89.81 198 VAL A C 1
ATOM 1566 O O . VAL A 1 198 ? -8.091 -9.498 15.800 1.00 89.81 198 VAL A O 1
ATOM 1569 N N . THR A 1 199 ? -5.896 -9.217 16.242 1.00 89.12 199 THR A N 1
ATOM 1570 C CA . THR A 1 199 ? -5.429 -9.368 14.861 1.00 89.12 199 THR A CA 1
ATOM 1571 C C . THR A 1 199 ? -4.153 -10.197 14.819 1.00 89.12 199 THR A C 1
ATOM 1573 O O . THR A 1 199 ? -3.233 -9.999 15.605 1.00 89.12 199 THR A O 1
ATOM 1576 N N . ASP A 1 200 ? -4.071 -11.129 13.878 1.00 87.69 200 ASP A N 1
ATOM 1577 C CA . ASP A 1 200 ? -2.851 -11.894 13.611 1.00 87.69 200 ASP A CA 1
ATOM 1578 C C . ASP A 1 200 ? -1.919 -11.185 12.611 1.00 87.69 200 ASP A C 1
ATOM 1580 O O . ASP A 1 200 ? -0.778 -11.610 12.391 1.00 87.69 200 ASP A O 1
ATOM 1584 N N . SER A 1 201 ? -2.355 -10.054 12.046 1.00 90.25 201 SER A N 1
ATOM 1585 C CA . SER A 1 201 ? -1.558 -9.287 11.100 1.00 90.25 201 SER A CA 1
ATOM 1586 C C . SER A 1 201 ? -0.486 -8.447 11.788 1.00 90.25 201 SER A C 1
ATOM 1588 O O . SER A 1 201 ? -0.631 -7.244 12.038 1.00 90.25 201 SER A O 1
ATOM 1590 N N . LEU A 1 202 ? 0.688 -9.050 11.982 1.00 87.50 202 LEU A N 1
ATOM 1591 C CA . LEU A 1 202 ? 1.884 -8.323 12.418 1.00 87.50 202 LEU A CA 1
ATOM 1592 C C . LEU A 1 202 ? 2.223 -7.155 11.473 1.00 87.50 202 LEU A C 1
ATOM 1594 O O . LEU A 1 202 ? 2.786 -6.146 11.901 1.00 87.50 202 LEU A O 1
ATOM 1598 N N . SER A 1 203 ? 1.875 -7.278 10.189 1.00 90.00 203 SER A N 1
ATOM 1599 C CA . SER A 1 203 ? 2.118 -6.237 9.193 1.00 90.00 203 SER A CA 1
ATOM 1600 C C . SER A 1 203 ? 1.249 -4.996 9.428 1.00 90.00 203 SER A C 1
ATOM 1602 O O . SER A 1 203 ? 1.775 -3.881 9.392 1.00 90.00 203 SER A O 1
ATOM 1604 N N . VAL A 1 204 ? -0.033 -5.171 9.765 1.00 90.88 204 VAL A N 1
ATOM 1605 C CA . VAL A 1 204 ? -0.945 -4.084 10.152 1.00 90.88 204 VAL A CA 1
ATOM 1606 C C . VAL A 1 204 ? -0.520 -3.463 11.478 1.00 90.88 204 VAL A C 1
ATOM 1608 O O . VAL A 1 204 ? -0.393 -2.240 11.559 1.00 90.88 204 VAL A O 1
ATOM 1611 N N . LEU A 1 205 ? -0.202 -4.279 12.486 1.00 87.56 205 LEU A N 1
ATOM 1612 C CA . LEU A 1 205 ? 0.273 -3.788 13.783 1.00 87.56 205 LEU A CA 1
ATOM 1613 C C . LEU A 1 205 ? 1.563 -2.966 13.644 1.00 87.56 205 LEU A C 1
ATOM 1615 O O . LEU A 1 205 ? 1.685 -1.862 14.180 1.00 87.56 205 LEU A O 1
ATOM 1619 N N . SER A 1 206 ? 2.528 -3.470 12.872 1.00 87.19 206 SER A N 1
ATOM 1620 C CA . SER A 1 206 ? 3.777 -2.759 12.603 1.00 87.19 206 SER A CA 1
ATOM 1621 C C . SER A 1 206 ? 3.557 -1.476 11.801 1.00 87.19 206 SER A C 1
ATOM 1623 O O . SER A 1 206 ? 4.297 -0.513 12.011 1.00 87.19 206 SER A O 1
ATOM 1625 N N . ALA A 1 207 ? 2.589 -1.454 10.881 1.00 87.00 207 ALA A N 1
ATOM 1626 C CA . ALA A 1 207 ? 2.254 -0.266 10.105 1.00 87.00 207 ALA A CA 1
ATOM 1627 C C . ALA A 1 207 ? 1.642 0.827 10.991 1.00 87.00 207 ALA A C 1
ATOM 1629 O O . ALA A 1 207 ? 2.096 1.967 10.943 1.00 87.00 207 ALA A O 1
ATOM 1630 N N . LEU A 1 208 ? 0.689 0.471 11.858 1.00 85.25 208 LEU A N 1
ATOM 1631 C CA . LEU A 1 208 ? 0.045 1.414 12.779 1.00 85.25 208 LEU A CA 1
ATOM 1632 C C . LEU A 1 208 ? 0.989 1.936 13.871 1.00 85.25 208 LEU A C 1
ATOM 1634 O O . LEU A 1 208 ? 0.810 3.051 14.348 1.00 85.25 208 LEU A O 1
ATOM 1638 N N . ARG A 1 209 ? 2.024 1.169 14.241 1.00 81.94 209 ARG A N 1
ATOM 1639 C CA . ARG A 1 209 ? 3.102 1.636 15.134 1.00 81.94 209 ARG A CA 1
ATOM 1640 C C . ARG A 1 209 ? 4.087 2.586 14.447 1.00 81.94 209 ARG A C 1
ATOM 1642 O O . ARG A 1 209 ? 4.855 3.263 15.119 1.00 81.94 209 ARG A O 1
ATOM 1649 N N . ASN A 1 210 ? 4.148 2.604 13.116 1.00 78.88 210 ASN A N 1
ATOM 1650 C CA . ASN A 1 210 ? 5.139 3.385 12.379 1.00 78.88 210 ASN A CA 1
ATOM 1651 C C . ASN A 1 210 ? 4.480 4.277 11.326 1.00 78.88 210 ASN A C 1
ATOM 1653 O O . ASN A 1 210 ? 4.596 4.059 10.120 1.00 78.88 210 ASN A O 1
ATOM 1657 N N . MET A 1 211 ? 3.865 5.354 11.805 1.00 78.50 211 MET A N 1
ATOM 1658 C CA . MET A 1 211 ? 3.139 6.331 10.991 1.00 78.50 211 MET A CA 1
ATOM 1659 C C . MET A 1 211 ? 4.043 7.406 10.363 1.00 78.50 211 MET A C 1
ATOM 1661 O O . MET A 1 211 ? 3.608 8.526 10.115 1.00 78.50 211 MET A O 1
ATOM 1665 N N . LYS A 1 212 ? 5.314 7.090 10.063 1.00 73.25 212 LYS A N 1
ATOM 1666 C CA . LYS A 1 212 ? 6.243 8.056 9.439 1.00 73.25 212 LYS A CA 1
ATOM 1667 C C . LYS A 1 212 ? 5.809 8.482 8.038 1.00 73.25 212 LYS A C 1
ATOM 1669 O O . LYS A 1 212 ? 6.045 9.617 7.636 1.00 73.25 212 LYS A O 1
ATOM 1674 N N . GLN A 1 213 ? 5.299 7.538 7.250 1.00 75.31 213 GLN A N 1
ATOM 1675 C CA . GLN A 1 213 ? 4.959 7.735 5.837 1.00 75.31 213 GLN A CA 1
ATOM 1676 C C . GLN A 1 213 ? 3.734 6.892 5.459 1.00 75.31 213 GLN A C 1
ATOM 1678 O O . GLN A 1 213 ? 3.846 6.015 4.596 1.00 75.31 213 GLN A O 1
ATOM 1683 N N . PRO A 1 214 ? 2.596 7.102 6.140 1.00 83.00 214 PRO A N 1
ATOM 1684 C CA . PRO A 1 214 ? 1.470 6.203 6.031 1.00 83.00 214 PRO A CA 1
ATOM 1685 C C . PRO A 1 214 ? 0.783 6.359 4.680 1.00 83.00 214 PRO A C 1
ATOM 1687 O O . PRO A 1 214 ? 0.873 7.389 4.005 1.00 83.00 214 PRO A O 1
ATOM 1690 N N . THR A 1 215 ? 0.068 5.328 4.271 1.00 84.94 215 THR A N 1
ATOM 1691 C CA . THR A 1 215 ? -0.941 5.453 3.230 1.00 84.94 215 THR A CA 1
ATOM 1692 C C . THR A 1 215 ? -2.182 6.156 3.776 1.00 84.94 215 THR A C 1
ATOM 1694 O O . THR A 1 215 ? -2.379 6.251 4.987 1.00 84.94 215 THR A O 1
ATOM 1697 N N . ALA A 1 216 ? -3.052 6.638 2.889 1.00 83.88 216 ALA A N 1
ATOM 1698 C CA . ALA A 1 216 ? -4.323 7.235 3.292 1.00 83.88 216 ALA A CA 1
ATOM 1699 C C . ALA A 1 216 ? -5.179 6.264 4.124 1.00 83.88 216 ALA A C 1
ATOM 1701 O O . ALA A 1 216 ? -5.756 6.670 5.125 1.00 83.88 216 ALA A O 1
ATOM 1702 N N . LEU A 1 217 ? -5.214 4.976 3.760 1.00 87.75 217 LEU A N 1
ATOM 1703 C CA . LEU A 1 217 ? -5.958 3.970 4.518 1.00 87.75 217 LEU A CA 1
ATOM 1704 C C . LEU A 1 217 ? -5.346 3.741 5.907 1.00 87.75 217 LEU A C 1
ATOM 1706 O O . LEU A 1 217 ? -6.083 3.696 6.884 1.00 87.75 217 LEU A O 1
ATOM 1710 N N . GLN A 1 218 ? -4.016 3.641 6.013 1.00 89.25 218 GLN A N 1
ATOM 1711 C CA . GLN A 1 218 ? -3.333 3.531 7.308 1.00 89.25 218 GLN A CA 1
ATOM 1712 C C . GLN A 1 218 ? -3.633 4.738 8.199 1.00 89.25 218 GLN A C 1
ATOM 1714 O O . GLN A 1 218 ? -3.935 4.562 9.374 1.00 89.25 218 GLN A O 1
ATOM 1719 N N . HIS A 1 219 ? -3.587 5.946 7.631 1.00 86.94 219 HIS A N 1
ATOM 1720 C CA . HIS A 1 219 ? -3.891 7.185 8.340 1.00 86.94 219 HIS A CA 1
ATOM 1721 C C . HIS A 1 219 ? -5.328 7.218 8.860 1.00 86.94 219 HIS A C 1
ATOM 1723 O O . HIS A 1 219 ? -5.531 7.364 10.059 1.00 86.94 219 HIS A O 1
ATOM 1729 N N . GLU A 1 220 ? -6.310 7.006 7.978 1.00 88.12 220 GLU A N 1
ATOM 1730 C CA . GLU A 1 220 ? -7.733 6.997 8.341 1.00 88.12 220 GLU A CA 1
ATOM 1731 C C . GLU A 1 220 ? -8.033 5.946 9.428 1.00 88.12 220 GLU A C 1
ATOM 1733 O O . GLU A 1 220 ? -8.812 6.202 10.346 1.00 88.12 220 GLU A O 1
ATOM 1738 N N . THR A 1 221 ? -7.416 4.761 9.349 1.00 91.31 221 THR A N 1
ATOM 1739 C CA . THR A 1 221 ? -7.585 3.703 10.358 1.00 91.31 221 THR A CA 1
ATOM 1740 C C . THR A 1 221 ? -6.933 4.074 11.689 1.00 91.31 221 THR A C 1
ATOM 1742 O O . THR A 1 221 ? -7.530 3.847 12.740 1.00 91.31 221 THR A O 1
ATOM 1745 N N . TRP A 1 222 ? -5.726 4.646 11.661 1.00 89.50 222 TRP A N 1
ATOM 1746 C CA . TRP A 1 222 ? -5.019 5.081 12.865 1.00 89.50 222 TRP A CA 1
ATOM 1747 C C . TRP A 1 222 ? -5.767 6.210 13.580 1.00 89.50 222 TRP A C 1
ATOM 1749 O O . TRP A 1 222 ? -6.005 6.107 14.779 1.00 89.50 222 TRP A O 1
ATOM 1759 N N . GLU A 1 223 ? -6.218 7.236 12.852 1.00 87.44 223 GLU A N 1
ATOM 1760 C CA . GLU A 1 223 ? -7.014 8.334 13.418 1.00 87.44 223 GLU A CA 1
ATOM 1761 C C . GLU A 1 223 ? -8.301 7.825 14.070 1.00 87.44 223 GLU A C 1
ATOM 1763 O O . GLU A 1 223 ? -8.644 8.243 15.177 1.00 87.44 223 GLU A O 1
ATOM 1768 N N . LEU A 1 224 ? -8.995 6.887 13.415 1.00 90.88 224 LEU A N 1
ATOM 1769 C CA . LEU A 1 224 ? -10.195 6.268 13.971 1.00 90.88 224 LEU A CA 1
ATOM 1770 C C . LEU A 1 224 ? -9.882 5.513 15.268 1.00 90.88 224 LEU A C 1
ATOM 1772 O O . LEU A 1 224 ? -10.589 5.680 16.260 1.00 90.88 224 LEU A O 1
ATOM 1776 N N . ALA A 1 225 ? -8.811 4.717 15.286 1.00 90.00 225 ALA A N 1
ATOM 1777 C CA . ALA A 1 225 ? -8.385 3.996 16.480 1.00 90.00 225 ALA A CA 1
ATOM 1778 C C . ALA A 1 225 ? -8.044 4.948 17.638 1.00 90.00 225 ALA A C 1
ATOM 1780 O O . ALA A 1 225 ? -8.466 4.709 18.769 1.00 90.00 225 ALA A O 1
ATOM 1781 N N . VAL A 1 226 ? -7.318 6.039 17.363 1.00 87.56 226 VAL A N 1
ATOM 1782 C CA . VAL A 1 226 ? -6.917 7.024 18.383 1.00 87.56 226 VAL A CA 1
ATOM 1783 C C . VAL A 1 226 ? -8.144 7.757 18.913 1.00 87.56 226 VAL A C 1
ATOM 1785 O O . VAL A 1 226 ? -8.319 7.882 20.123 1.00 87.56 226 VAL A O 1
ATOM 1788 N N . SER A 1 227 ? -9.049 8.170 18.022 1.00 88.38 227 SER A N 1
ATOM 1789 C CA . SER A 1 227 ? -10.314 8.800 18.405 1.00 88.38 227 SER A CA 1
ATOM 1790 C C . SER A 1 227 ? -11.165 7.889 19.296 1.00 88.38 227 SER A C 1
ATOM 1792 O O . SER A 1 227 ? -11.763 8.367 20.262 1.00 88.38 227 SER A O 1
ATOM 1794 N N . LEU A 1 228 ? -11.193 6.583 19.025 1.00 90.25 228 LEU A N 1
ATOM 1795 C CA . LEU A 1 228 ? -11.940 5.616 19.832 1.00 90.25 228 LEU A CA 1
ATOM 1796 C C . LEU A 1 228 ? -11.285 5.351 21.186 1.00 90.25 228 LEU A C 1
ATOM 1798 O O . LEU A 1 228 ? -11.994 5.255 22.183 1.00 90.25 228 LEU A O 1
ATOM 1802 N N . ALA A 1 229 ? -9.953 5.310 21.248 1.00 88.25 229 ALA A N 1
ATOM 1803 C CA . ALA A 1 229 ? -9.216 5.108 22.495 1.00 88.25 229 ALA A CA 1
ATOM 1804 C C . ALA A 1 229 ? -9.443 6.229 23.530 1.00 88.25 229 ALA A C 1
ATOM 1806 O O . ALA A 1 229 ? -9.245 6.012 24.722 1.00 88.25 229 ALA A O 1
ATOM 1807 N N . THR A 1 230 ? -9.901 7.413 23.102 1.00 88.31 230 THR A N 1
ATOM 1808 C CA . THR A 1 230 ? -10.298 8.497 24.023 1.00 88.31 230 THR A CA 1
ATOM 1809 C C . THR A 1 230 ? -11.689 8.309 24.641 1.00 88.31 230 THR A C 1
ATOM 1811 O O . THR A 1 230 ? -12.023 8.996 25.603 1.00 88.31 230 THR A O 1
ATOM 1814 N N . GLN A 1 231 ? -12.503 7.394 24.104 1.00 90.38 231 GLN A N 1
ATOM 1815 C CA . GLN A 1 231 ? -13.910 7.193 24.483 1.00 90.38 231 GLN A CA 1
ATOM 1816 C C . GLN A 1 231 ? -14.189 5.796 25.053 1.00 90.38 231 GLN A C 1
ATOM 1818 O O . GLN A 1 231 ? -15.106 5.632 25.854 1.00 90.38 231 GLN A O 1
ATOM 1823 N N . VAL A 1 232 ? -13.410 4.796 24.641 1.00 89.75 232 VAL A N 1
ATOM 1824 C CA . VAL A 1 232 ? -13.559 3.384 25.006 1.00 89.75 232 VAL A CA 1
ATOM 1825 C C . VAL A 1 232 ? -12.204 2.867 25.479 1.00 89.75 232 VAL A C 1
ATOM 1827 O O . VAL A 1 232 ? -11.172 3.185 24.886 1.00 89.75 232 VAL A O 1
ATOM 1830 N N . ASN A 1 233 ? -12.193 2.030 26.517 1.00 89.69 233 ASN A N 1
ATOM 1831 C CA . ASN A 1 233 ? -10.982 1.333 26.940 1.00 89.69 233 ASN A CA 1
ATOM 1832 C C . ASN A 1 233 ? -10.617 0.262 25.900 1.00 89.69 233 ASN A C 1
ATOM 1834 O O . ASN A 1 233 ? -11.149 -0.850 25.906 1.00 89.69 233 ASN A O 1
ATOM 1838 N N . LEU A 1 234 ? -9.756 0.645 24.959 1.00 88.31 234 LEU A N 1
ATOM 1839 C CA . LEU A 1 234 ? -9.406 -0.144 23.786 1.00 88.31 234 LEU A CA 1
ATOM 1840 C C . LEU A 1 234 ? -8.060 -0.847 23.987 1.00 88.31 234 LEU A C 1
ATOM 1842 O O . LEU A 1 234 ? -7.036 -0.198 24.206 1.00 88.31 234 LEU A O 1
ATOM 1846 N N . ARG A 1 235 ? -8.044 -2.178 23.858 1.00 88.56 235 ARG A N 1
ATOM 1847 C CA . ARG A 1 235 ? -6.802 -2.970 23.819 1.00 88.56 235 ARG A CA 1
ATOM 1848 C C . ARG A 1 235 ? -6.638 -3.652 22.477 1.00 88.56 235 ARG A C 1
ATOM 1850 O O . ARG A 1 235 ? -7.575 -4.253 21.967 1.00 88.56 235 ARG A O 1
ATOM 1857 N N . PHE A 1 236 ? -5.419 -3.612 21.959 1.00 87.06 236 PHE A N 1
ATOM 1858 C CA . PHE A 1 236 ? -5.033 -4.385 20.789 1.00 87.06 236 PHE A CA 1
ATOM 1859 C C . PHE A 1 236 ? -4.171 -5.573 21.216 1.00 87.06 236 PHE A C 1
ATOM 1861 O O . PHE A 1 236 ? -3.244 -5.410 22.025 1.00 87.06 236 PHE A O 1
ATOM 1868 N N . HIS A 1 237 ? -4.486 -6.735 20.650 1.00 82.88 237 HIS A N 1
ATOM 1869 C CA . HIS A 1 237 ? -3.787 -8.005 20.814 1.00 82.88 237 HIS A CA 1
ATOM 1870 C C . HIS A 1 237 ? -3.354 -8.546 19.457 1.00 82.88 237 HIS A C 1
ATOM 1872 O O . HIS A 1 237 ? -4.178 -8.477 18.515 1.00 82.88 237 HIS A O 1
#

Organism: Agrilus planipennis (NCBI:txid224129)

InterPro domains:
  IPR012337 Ribonuclease H-like superfamily [SSF53098] (137-222)
  IPR036397 Ribonuclease H superfamily [G3DSA:3.30.420.10] (132-237)